Protein AF-A0A1Q2HMB6-F1 (afdb_monomer)

Foldseek 3Di:
DDPVLVVLVVVLVVLLVVLLVLLVVLLVLLVVLLVLLVVLVVCLLVVQADDACVVPPVPPCPVPPPPPPDDPDPPPDDDDDDDDDDDDDDDDDDDDDDDDDDDDDDDDDDDPPDPPDPPDPPPPPPVVVVVVVVVVVVVVVVVVVVVVVVVVVVVVVVVCVVVDDDPPPPVVVVVVVVVPPPPDDDDDDDDDDDDDPDPPPDPPPDPDPPHHHYLVNSQVSLVVSLVSSLVSLVSSLVSLVVNLVSCVVSVQPLNVLSVLLNVLSVVLNVQQDQPCVVCVPDPRGHLRDHSVVSNVSVCVVVDDVVVVVVSCCSNVVSSVSSSVSSVSSSVSSVVSVVSRCVVVVVDPD

Organism: NCBI:txid1940790

pLDDT: mean 75.87, std 21.31, range [37.41, 98.44]

Secondary structure (DSSP, 8-state):
--THHHHHHHHHHHHHHHHHHHHHHHHHHHHHHHHHHHHHHHHHHTT-EES-GGG-------TTS---S----------------------------------------------SS--SS-SSSHHHHHHHHHHHHHHHHHHHHHHHHHHHHHHHHHHHHHTS--STTTHHHHHHHHTTSSSSS---------------S----PPPPS--EEHHHHHHHHHHHHHHHHHHHHHHHHHHHHHHHHHHHTT-S-HHHHHHHHHHHHHHHHHHS-TTTT-TT-----SSPPHHHHHHHHTGGGS-HHHHHHHHIIIIIIHHHHHHHHHHHHHHHHHHHHHHHHHTTSS--

Mean predicted aligned error: 16.8 Å

Radius of gyration: 34.84 Å; Cα contacts (8 Å, |Δi|>4): 200; chains: 1; bounding box: 101×81×88 Å

Solvent-accessible surface area (backbone atoms only — not comparable to full-atom values): 21488 Å² total; per-residue (Å²): 135,66,72,78,64,55,58,58,51,56,54,49,52,53,51,53,52,52,43,51,52,53,31,52,51,24,47,52,52,21,51,54,23,51,51,50,49,51,49,52,51,53,38,50,74,70,64,34,50,43,72,70,61,77,81,63,60,77,75,78,70,68,79,82,66,78,77,64,96,63,86,83,67,77,80,78,85,77,80,83,78,82,87,84,88,85,88,85,86,83,89,80,89,80,86,86,79,85,83,87,79,81,90,77,90,76,89,84,79,88,90,86,84,86,88,85,87,85,88,83,84,88,80,74,67,62,69,58,54,55,52,56,53,50,59,53,50,57,53,50,55,53,53,50,56,53,50,54,53,52,51,54,52,53,52,54,55,49,54,57,60,74,77,63,71,83,76,88,72,62,67,71,65,57,57,62,61,60,71,73,70,77,83,75,87,80,85,89,84,84,82,79,87,80,91,72,99,77,80,89,84,71,86,72,75,72,81,75,70,96,65,67,44,49,45,72,59,51,42,52,52,44,55,50,29,50,50,50,22,51,53,21,38,49,52,28,24,51,37,38,46,52,53,43,52,52,28,63,77,67,68,41,66,48,57,71,38,32,51,50,14,27,52,28,22,47,47,22,44,57,51,35,40,55,45,42,74,90,33,73,87,47,91,55,74,26,37,50,80,54,71,72,55,59,53,51,61,77,46,47,92,77,50,55,72,64,58,52,50,54,50,46,45,42,58,55,45,40,39,48,49,32,50,51,26,44,51,52,14,50,53,27,43,52,50,23,50,55,50,38,38,50,74,68,58,77,51,76,127

Nearest PDB structures (foldseek):
  6uth-assembly1_a  TM=3.706E-01  e=1.194E+00  Trypanosoma brucei

Structure (mmCIF, N/CA/C/O backbone):
data_AF-A0A1Q2HMB6-F1
#
_entry.id   AF-A0A1Q2HMB6-F1
#
loop_
_atom_site.group_PDB
_atom_site.id
_atom_site.type_symbol
_atom_site.label_atom_id
_atom_site.label_alt_id
_atom_site.label_comp_id
_atom_site.label_asym_id
_atom_site.label_entity_id
_atom_site.label_seq_id
_atom_site.pdbx_PDB_ins_code
_atom_site.Cartn_x
_atom_site.Cartn_y
_atom_site.Cartn_z
_atom_site.occupancy
_atom_site.B_iso_or_equiv
_atom_site.auth_seq_id
_atom_site.auth_comp_id
_atom_site.auth_asym_id
_atom_site.auth_atom_id
_atom_site.pdbx_PDB_model_num
ATOM 1 N N . MET A 1 1 ? 33.029 -4.879 -30.929 1.00 52.47 1 MET A N 1
ATOM 2 C CA . MET A 1 1 ? 31.921 -4.972 -29.953 1.00 52.47 1 MET A CA 1
ATOM 3 C C . MET A 1 1 ? 31.708 -6.445 -29.672 1.00 52.47 1 MET A C 1
ATOM 5 O O . MET A 1 1 ? 31.493 -7.189 -30.615 1.00 52.47 1 MET A O 1
A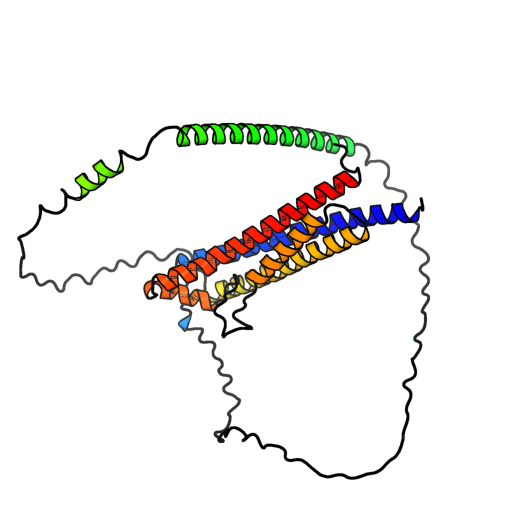TOM 9 N N . SER A 1 2 ? 31.940 -6.870 -28.431 1.00 52.12 2 SER A N 1
ATOM 10 C CA . SER A 1 2 ? 31.997 -8.287 -28.051 1.00 52.12 2 SER A CA 1
ATOM 11 C C . SER A 1 2 ? 30.598 -8.909 -28.046 1.00 52.12 2 SER A C 1
ATOM 13 O O . SER A 1 2 ? 29.679 -8.281 -27.520 1.00 52.12 2 SER A O 1
ATOM 15 N N . ALA A 1 3 ? 30.445 -10.114 -28.603 1.00 65.25 3 ALA A N 1
ATOM 16 C CA . ALA A 1 3 ? 29.178 -10.856 -28.654 1.00 65.25 3 ALA A CA 1
ATOM 17 C C . ALA A 1 3 ? 28.519 -11.000 -27.267 1.00 65.25 3 ALA A C 1
ATOM 19 O O . ALA A 1 3 ? 27.309 -10.846 -27.146 1.00 65.25 3 ALA A O 1
ATOM 20 N N . ASN A 1 4 ? 29.332 -11.090 -26.207 1.00 72.31 4 ASN A N 1
ATOM 21 C CA . ASN A 1 4 ? 28.893 -11.164 -24.807 1.00 72.31 4 ASN A CA 1
ATOM 22 C C . ASN A 1 4 ? 28.023 -9.977 -24.342 1.00 72.31 4 ASN A C 1
ATOM 24 O O . ASN A 1 4 ? 27.452 -10.022 -23.261 1.00 72.31 4 ASN A O 1
ATOM 28 N N . ASN A 1 5 ? 27.965 -8.875 -25.095 1.00 72.62 5 ASN A N 1
ATOM 29 C CA . ASN A 1 5 ? 27.185 -7.691 -24.726 1.00 72.62 5 ASN A CA 1
ATOM 30 C C . ASN A 1 5 ? 25.760 -7.699 -25.309 1.00 72.62 5 ASN A C 1
ATOM 32 O O . ASN A 1 5 ? 24.946 -6.858 -24.930 1.00 72.62 5 ASN A O 1
ATOM 36 N N . VAL A 1 6 ? 25.472 -8.592 -26.262 1.00 72.06 6 VAL A N 1
ATOM 37 C CA . VAL A 1 6 ? 24.140 -8.731 -26.872 1.00 72.06 6 VAL A CA 1
ATOM 38 C C . VAL A 1 6 ? 23.271 -9.652 -26.018 1.00 72.06 6 VAL A C 1
ATOM 40 O O . VAL A 1 6 ? 22.166 -9.251 -25.662 1.00 72.06 6 VAL A O 1
ATOM 43 N N . ASP A 1 7 ? 23.806 -10.800 -25.595 1.00 81.38 7 ASP A N 1
ATOM 44 C CA . ASP A 1 7 ? 23.083 -11.778 -24.766 1.00 81.38 7 ASP A CA 1
ATOM 45 C C . ASP A 1 7 ? 22.626 -11.160 -23.431 1.00 81.38 7 ASP A C 1
ATOM 47 O O . ASP A 1 7 ? 21.446 -11.195 -23.092 1.00 81.38 7 ASP A O 1
ATOM 51 N N . ASN A 1 8 ? 23.512 -10.407 -22.763 1.00 83.88 8 ASN A N 1
ATOM 52 C CA . ASN A 1 8 ? 23.194 -9.706 -21.510 1.00 83.88 8 ASN A CA 1
ATOM 53 C C . ASN A 1 8 ? 22.020 -8.713 -21.619 1.00 83.88 8 ASN A C 1
ATOM 55 O O . ASN A 1 8 ? 21.383 -8.394 -20.614 1.00 83.88 8 ASN A O 1
ATOM 59 N N . LYS A 1 9 ? 21.748 -8.162 -22.811 1.00 83.75 9 LYS A N 1
ATOM 60 C CA . LYS A 1 9 ? 20.640 -7.213 -23.002 1.00 83.75 9 LYS A CA 1
ATOM 61 C C . LYS A 1 9 ? 19.305 -7.924 -23.151 1.00 83.75 9 LYS A C 1
ATOM 63 O O . LYS A 1 9 ? 18.307 -7.410 -22.654 1.00 83.75 9 LYS A O 1
ATOM 68 N N . VAL A 1 10 ? 19.291 -9.071 -23.827 1.00 89.00 10 VAL A N 1
ATOM 69 C CA . VAL A 1 10 ? 18.083 -9.887 -23.990 1.00 89.00 10 VAL A CA 1
ATOM 70 C C . VAL A 1 10 ? 17.629 -10.400 -22.623 1.00 89.00 10 VAL A C 1
ATOM 72 O O . VAL A 1 10 ? 16.483 -10.161 -22.243 1.00 89.00 10 VAL A O 1
ATOM 75 N N . ASP A 1 11 ? 18.557 -10.937 -21.828 1.00 91.31 11 ASP A N 1
ATOM 76 C CA . ASP A 1 11 ? 18.280 -11.413 -20.466 1.00 91.31 11 ASP A CA 1
ATOM 77 C C . ASP A 1 11 ? 17.772 -10.287 -19.552 1.00 91.31 11 ASP A C 1
ATOM 79 O O . ASP A 1 11 ? 16.852 -10.469 -18.746 1.00 91.31 11 ASP A O 1
ATOM 83 N N . ALA A 1 12 ? 18.333 -9.079 -19.694 1.00 90.06 12 ALA A N 1
ATOM 84 C CA . ALA A 1 12 ? 17.871 -7.913 -18.950 1.00 90.06 12 ALA A CA 1
ATOM 85 C C . ALA A 1 12 ? 16.428 -7.531 -19.321 1.00 90.06 12 ALA A C 1
ATOM 87 O O . ALA A 1 12 ? 15.645 -7.200 -18.432 1.00 90.06 12 ALA A O 1
ATOM 88 N N . ILE A 1 13 ? 16.047 -7.598 -20.601 1.00 90.25 13 ILE A N 1
ATOM 89 C CA . ILE A 1 13 ? 14.677 -7.303 -21.056 1.00 90.25 13 ILE A CA 1
ATOM 90 C C . ILE A 1 13 ? 13.686 -8.306 -20.473 1.00 90.25 13 ILE A C 1
ATOM 92 O O . ILE A 1 13 ? 12.643 -7.907 -19.945 1.00 90.25 13 ILE A O 1
ATOM 96 N N . GLU A 1 14 ? 14.011 -9.593 -20.548 1.00 93.69 14 GLU A N 1
ATOM 97 C CA . GLU A 1 14 ? 13.167 -10.651 -20.001 1.00 93.69 14 GLU A CA 1
ATOM 98 C C . GLU A 1 14 ? 12.989 -10.477 -18.489 1.00 93.69 14 GLU A C 1
ATOM 100 O O . GLU A 1 14 ? 11.861 -10.434 -17.990 1.00 93.69 14 GLU A O 1
ATOM 105 N N . THR A 1 15 ? 14.088 -10.224 -17.775 1.00 94.62 15 THR A N 1
ATOM 106 C CA . THR A 1 15 ? 14.068 -9.950 -16.333 1.00 94.62 15 THR A CA 1
ATOM 107 C C . THR A 1 15 ? 13.192 -8.738 -16.002 1.00 94.62 15 THR A C 1
ATOM 109 O O . THR A 1 15 ? 12.377 -8.793 -15.080 1.00 94.62 15 THR A O 1
ATOM 112 N N . VAL A 1 16 ? 13.298 -7.642 -16.761 1.00 93.38 16 VAL A N 1
ATOM 113 C CA . VAL A 1 16 ? 12.465 -6.440 -16.566 1.00 93.38 16 VAL A CA 1
ATOM 114 C C . VAL A 1 16 ? 10.980 -6.746 -16.777 1.00 93.38 16 VAL A C 1
ATOM 116 O O . VAL A 1 16 ? 10.141 -6.241 -16.025 1.00 93.38 16 VAL A O 1
ATOM 119 N N . ASN A 1 17 ? 10.635 -7.578 -17.761 1.00 94.62 17 ASN A N 1
ATOM 120 C CA . ASN A 1 17 ? 9.250 -7.976 -18.011 1.00 94.62 17 ASN A CA 1
ATOM 121 C C . ASN A 1 17 ? 8.685 -8.829 -16.868 1.00 94.62 17 ASN A C 1
ATOM 123 O O . ASN A 1 17 ? 7.578 -8.544 -16.399 1.00 94.62 17 ASN A O 1
ATOM 127 N N . ILE A 1 18 ? 9.458 -9.795 -16.364 1.00 96.62 18 ILE A N 1
ATOM 128 C CA . ILE A 1 18 ? 9.081 -10.629 -15.211 1.00 96.62 18 ILE A CA 1
ATOM 129 C C . ILE A 1 18 ? 8.881 -9.758 -13.965 1.00 96.62 18 ILE A C 1
ATOM 131 O O . ILE A 1 18 ? 7.839 -9.837 -13.309 1.00 96.62 18 ILE A O 1
ATOM 135 N N . LEU A 1 19 ? 9.830 -8.863 -13.671 1.00 95.81 19 LEU A N 1
ATOM 136 C CA . LEU A 1 19 ? 9.739 -7.942 -12.534 1.00 95.81 19 LEU A CA 1
ATOM 137 C C . LEU A 1 19 ? 8.530 -7.008 -12.648 1.00 95.81 19 LEU A C 1
ATOM 139 O O . LEU A 1 19 ? 7.875 -6.721 -11.649 1.00 95.81 19 LEU A O 1
ATOM 143 N N . ASN A 1 20 ? 8.192 -6.548 -13.853 1.00 95.31 20 ASN A N 1
ATOM 144 C CA . ASN A 1 20 ? 7.010 -5.719 -14.072 1.00 95.31 20 ASN A CA 1
ATOM 145 C C . ASN A 1 20 ? 5.706 -6.490 -13.810 1.00 95.31 20 ASN A C 1
ATOM 147 O O . ASN A 1 20 ? 4.784 -5.934 -13.215 1.00 95.31 20 ASN A O 1
ATOM 151 N N . GLY A 1 21 ? 5.633 -7.756 -14.232 1.00 96.75 21 GLY A N 1
ATOM 152 C CA . GLY A 1 21 ? 4.502 -8.635 -13.929 1.00 96.75 21 GLY A CA 1
ATOM 153 C C . GLY A 1 21 ? 4.334 -8.846 -12.424 1.00 96.75 21 GLY A C 1
ATOM 154 O O . GLY A 1 21 ? 3.261 -8.585 -11.880 1.00 96.75 21 GLY A O 1
ATOM 155 N N . ALA A 1 22 ? 5.419 -9.216 -11.737 1.00 97.75 22 ALA A N 1
ATOM 156 C CA . ALA A 1 22 ? 5.430 -9.403 -10.287 1.00 97.75 22 ALA A CA 1
ATOM 157 C C . ALA A 1 22 ? 5.039 -8.121 -9.534 1.00 97.75 22 ALA A C 1
ATOM 159 O O . ALA A 1 22 ? 4.193 -8.151 -8.642 1.00 97.75 22 ALA A O 1
ATOM 160 N N . ARG A 1 23 ? 5.592 -6.970 -9.933 1.00 96.81 23 ARG A N 1
ATOM 161 C CA . ARG A 1 23 ? 5.273 -5.669 -9.332 1.00 96.81 23 ARG A CA 1
ATOM 162 C C . ARG A 1 23 ? 3.787 -5.340 -9.448 1.00 96.81 23 ARG A C 1
ATOM 164 O O . ARG A 1 23 ? 3.178 -4.959 -8.452 1.00 96.81 23 ARG A O 1
ATOM 171 N N . ASN A 1 24 ? 3.204 -5.496 -10.639 1.00 97.50 24 ASN A N 1
ATOM 172 C CA . ASN A 1 24 ? 1.780 -5.242 -10.861 1.00 97.50 24 ASN A CA 1
ATOM 173 C C . ASN A 1 24 ? 0.907 -6.169 -10.013 1.00 97.50 24 ASN A C 1
ATOM 175 O O . ASN A 1 24 ? -0.065 -5.709 -9.421 1.00 97.50 24 ASN A O 1
ATOM 179 N N . PHE A 1 25 ? 1.276 -7.447 -9.921 1.00 98.06 25 PHE A N 1
ATOM 180 C CA . PHE A 1 25 ? 0.576 -8.413 -9.084 1.00 98.06 25 PHE A CA 1
ATOM 181 C C . PHE A 1 25 ? 0.570 -7.981 -7.611 1.00 98.06 25 PHE A C 1
ATOM 183 O O . PHE A 1 25 ? -0.501 -7.808 -7.033 1.00 98.06 25 PHE A O 1
ATOM 190 N N . PHE A 1 26 ? 1.740 -7.715 -7.020 1.00 98.19 26 PHE A N 1
ATOM 191 C CA . PHE A 1 26 ? 1.825 -7.296 -5.615 1.00 98.19 26 PHE A CA 1
ATOM 192 C C . PHE A 1 26 ? 1.148 -5.950 -5.351 1.00 98.19 26 PHE A C 1
ATOM 194 O O . PHE A 1 26 ? 0.533 -5.775 -4.302 1.00 98.19 26 PHE A O 1
ATOM 201 N N . PHE A 1 27 ? 1.205 -5.017 -6.305 1.00 97.94 27 PHE A N 1
ATOM 202 C CA . PHE A 1 27 ? 0.475 -3.757 -6.214 1.00 97.94 27 PHE A CA 1
ATOM 203 C C . PHE A 1 27 ? -1.038 -3.992 -6.131 1.00 97.94 27 PHE A C 1
ATOM 205 O O . PHE A 1 27 ? -1.677 -3.506 -5.203 1.00 97.94 27 PHE A O 1
ATOM 212 N N . VAL A 1 28 ? -1.612 -4.785 -7.043 1.00 98.38 28 VAL A N 1
ATOM 213 C CA . VAL A 1 28 ? -3.055 -5.086 -7.041 1.00 98.38 28 VAL A CA 1
ATOM 214 C C . VAL A 1 28 ? -3.469 -5.792 -5.752 1.00 98.38 28 VAL A C 1
ATOM 216 O O . VAL A 1 28 ? -4.464 -5.400 -5.144 1.00 98.38 28 VAL A O 1
ATOM 219 N N . VAL A 1 29 ? -2.695 -6.780 -5.290 1.00 98.19 29 VAL A N 1
ATOM 220 C CA . VAL A 1 29 ? -2.974 -7.476 -4.022 1.00 98.19 29 VAL A CA 1
ATOM 221 C C . VAL A 1 29 ? -2.939 -6.502 -2.839 1.00 98.19 29 VAL A C 1
ATOM 223 O O . VAL A 1 29 ? -3.832 -6.544 -1.992 1.00 98.19 29 VAL A O 1
ATOM 226 N N . ALA A 1 30 ? -1.972 -5.578 -2.800 1.00 97.81 30 ALA A N 1
ATOM 227 C CA . ALA A 1 30 ? -1.911 -4.542 -1.771 1.00 97.81 30 ALA A CA 1
ATOM 228 C C . ALA A 1 30 ? -3.142 -3.620 -1.808 1.00 97.81 30 ALA A C 1
ATOM 230 O O . ALA A 1 30 ? -3.722 -3.357 -0.758 1.00 97.81 30 ALA A O 1
ATOM 231 N N . ILE A 1 31 ? -3.588 -3.177 -2.991 1.00 97.81 31 ILE A N 1
ATOM 232 C CA . ILE A 1 31 ? -4.791 -2.337 -3.127 1.00 97.81 31 ILE A CA 1
ATOM 233 C C . ILE A 1 31 ? -6.048 -3.082 -2.670 1.00 97.81 31 ILE A C 1
ATOM 235 O O . ILE A 1 31 ? -6.838 -2.529 -1.908 1.00 97.81 31 ILE A O 1
ATOM 239 N N . VAL A 1 32 ? -6.234 -4.337 -3.084 1.00 97.81 32 VAL A N 1
ATOM 240 C CA . VAL A 1 32 ? -7.393 -5.145 -2.668 1.00 97.81 32 VAL A CA 1
ATOM 241 C C . VAL A 1 32 ? -7.406 -5.338 -1.153 1.00 97.81 32 VAL A C 1
ATOM 243 O O . VAL A 1 32 ? -8.450 -5.169 -0.524 1.00 97.81 32 VAL A O 1
ATOM 246 N N . GLY A 1 33 ? -6.254 -5.632 -0.546 1.00 96.88 33 GLY A N 1
ATOM 247 C CA . GLY A 1 33 ? -6.145 -5.740 0.906 1.00 96.88 33 GLY A CA 1
ATOM 248 C C . GLY A 1 33 ? -6.438 -4.412 1.618 1.00 96.88 33 GLY A C 1
ATOM 249 O O . GLY A 1 33 ? -7.201 -4.392 2.581 1.00 96.88 33 GLY A O 1
ATOM 250 N N . LEU A 1 34 ? -5.927 -3.286 1.107 1.00 96.19 34 LEU A N 1
ATOM 251 C CA . LEU A 1 34 ? -6.214 -1.949 1.644 1.00 96.19 34 LEU A CA 1
ATOM 252 C C . LEU A 1 34 ? -7.706 -1.603 1.557 1.00 96.19 34 LEU A C 1
ATOM 254 O O . LEU A 1 34 ? -8.265 -1.049 2.500 1.00 96.19 34 LEU A O 1
ATOM 258 N N . LEU A 1 35 ? -8.374 -1.942 0.455 1.00 96.31 35 LEU A N 1
ATOM 259 C CA . LEU A 1 35 ? -9.820 -1.754 0.321 1.00 96.31 35 LEU A CA 1
ATOM 260 C C . LEU A 1 35 ? -10.602 -2.677 1.261 1.00 96.31 35 LEU A C 1
ATOM 262 O O . LEU A 1 35 ? -11.632 -2.276 1.795 1.00 96.31 35 LEU A O 1
ATOM 266 N N . CYS A 1 36 ? -10.108 -3.892 1.504 1.00 96.75 36 CYS A N 1
ATOM 267 C CA . CYS A 1 36 ? -10.710 -4.813 2.461 1.00 96.75 36 CYS A CA 1
ATOM 268 C C . CYS A 1 36 ? -10.624 -4.272 3.898 1.00 96.75 36 CYS A C 1
ATOM 270 O O . CYS A 1 36 ? -11.631 -4.287 4.605 1.00 96.75 36 CYS A O 1
ATOM 272 N N . THR A 1 37 ? -9.476 -3.726 4.322 1.00 95.06 37 THR A N 1
ATOM 273 C CA . THR A 1 37 ? -9.349 -3.104 5.655 1.00 95.06 37 THR A CA 1
ATOM 274 C C . THR A 1 37 ? -10.237 -1.869 5.795 1.00 95.06 37 THR A C 1
ATOM 276 O O . THR A 1 37 ? -10.932 -1.733 6.803 1.00 95.06 37 THR A O 1
ATOM 279 N N . LEU A 1 38 ? -10.304 -1.024 4.760 1.00 94.75 38 LEU A N 1
ATOM 280 C CA . LEU A 1 38 ? -11.223 0.116 4.719 1.00 94.75 38 LEU A CA 1
ATOM 281 C C . LEU A 1 38 ? -12.690 -0.336 4.806 1.00 94.75 38 LEU A C 1
ATOM 283 O O . LEU A 1 38 ? -13.474 0.242 5.553 1.00 94.75 38 LEU A O 1
ATOM 287 N N . GLY A 1 39 ? -13.061 -1.400 4.092 1.00 94.56 39 GLY A N 1
ATOM 288 C CA . GLY A 1 39 ? -14.405 -1.974 4.137 1.00 94.56 39 GLY A CA 1
ATOM 289 C C . GLY A 1 39 ? -14.799 -2.448 5.537 1.00 94.56 39 GLY A C 1
ATOM 290 O O . GLY A 1 39 ? -15.905 -2.162 5.989 1.00 94.56 39 GLY A O 1
ATOM 291 N N . ILE A 1 40 ? -13.888 -3.107 6.261 1.00 93.75 40 ILE A N 1
ATOM 292 C CA . ILE A 1 40 ? -14.122 -3.528 7.654 1.00 93.75 40 ILE A CA 1
ATOM 293 C C . ILE A 1 40 ? -14.302 -2.312 8.564 1.00 93.75 40 ILE A C 1
ATOM 295 O O . ILE A 1 40 ? -15.211 -2.306 9.393 1.00 93.75 40 ILE A O 1
ATOM 299 N N . MET A 1 41 ? -13.493 -1.264 8.385 1.00 91.06 41 MET A N 1
ATOM 300 C CA . MET A 1 41 ? -13.637 -0.019 9.143 1.00 91.06 41 MET A CA 1
ATOM 301 C C . MET A 1 41 ? -15.010 0.624 8.906 1.00 91.06 41 MET A C 1
ATOM 303 O O . MET A 1 41 ? -15.693 0.985 9.862 1.00 91.06 41 MET A O 1
ATOM 307 N N . VAL A 1 42 ? -15.452 0.718 7.650 1.00 92.00 42 VAL A N 1
ATOM 308 C CA . VAL A 1 42 ? -16.777 1.259 7.310 1.00 92.00 42 VAL A CA 1
ATOM 309 C C . VAL A 1 42 ? -17.888 0.406 7.927 1.00 92.00 42 VAL A C 1
ATOM 311 O O . VAL A 1 42 ? -18.826 0.951 8.504 1.00 92.00 42 VAL A O 1
ATOM 314 N N . LEU A 1 43 ? -17.778 -0.926 7.882 1.00 92.38 43 LEU A N 1
ATOM 315 C CA . LEU A 1 43 ? -18.742 -1.823 8.534 1.00 92.38 43 LEU A CA 1
ATOM 316 C C . LEU A 1 43 ? -18.774 -1.644 10.057 1.00 92.38 43 LEU A C 1
ATOM 318 O O . LEU A 1 43 ? -19.856 -1.689 10.646 1.00 92.38 43 LEU A O 1
ATOM 322 N N . SER A 1 44 ? -17.618 -1.405 10.679 1.00 90.00 44 SER A N 1
ATOM 323 C CA . SER A 1 44 ? -17.518 -1.072 12.102 1.00 90.00 44 SER A CA 1
ATOM 324 C C . SER A 1 44 ? -18.222 0.246 12.412 1.00 90.00 44 SER A C 1
ATOM 326 O O . SER A 1 44 ? -18.999 0.310 13.358 1.00 90.00 44 SER A O 1
ATOM 328 N N . PHE A 1 45 ? -17.999 1.282 11.598 1.00 86.56 45 PHE A N 1
ATOM 329 C CA . PHE A 1 45 ? -18.620 2.597 11.778 1.00 86.56 45 PHE A CA 1
ATOM 330 C C . PHE A 1 45 ? -20.146 2.552 11.616 1.00 86.56 45 PHE A C 1
ATOM 332 O O . PHE A 1 45 ? -20.870 3.257 12.309 1.00 86.56 45 PHE A O 1
ATOM 339 N N . MET A 1 46 ? -20.653 1.675 10.745 1.00 89.19 46 MET A N 1
ATOM 340 C CA . MET A 1 46 ? -22.091 1.447 10.574 1.00 89.19 46 MET A CA 1
ATOM 341 C C . MET A 1 46 ? -22.738 0.628 11.706 1.00 89.19 46 MET A C 1
ATOM 343 O O . MET A 1 46 ? -23.925 0.320 11.607 1.00 89.19 46 MET A O 1
ATOM 347 N N . GLY A 1 47 ? -21.988 0.202 12.730 1.00 88.12 47 GLY A N 1
ATOM 348 C CA . GLY A 1 47 ? -22.510 -0.656 13.799 1.00 88.12 47 GLY A CA 1
ATOM 349 C C . GLY A 1 47 ? -22.952 -2.041 13.310 1.00 88.12 47 GLY A C 1
ATOM 350 O O . GLY A 1 47 ? -23.809 -2.676 13.915 1.00 88.12 47 GLY A O 1
ATOM 351 N N . ARG A 1 48 ? -22.407 -2.518 12.179 1.00 90.88 48 ARG A N 1
ATOM 352 C CA . ARG A 1 48 ? -22.754 -3.833 11.600 1.00 90.88 48 ARG A CA 1
ATOM 353 C C . ARG A 1 48 ? -21.919 -4.984 12.155 1.00 90.88 48 ARG A C 1
ATOM 355 O O . ARG A 1 48 ? -22.166 -6.139 11.805 1.00 90.88 48 ARG A O 1
ATOM 362 N N . ILE A 1 49 ? -20.931 -4.682 12.991 1.00 89.50 49 ILE A N 1
ATOM 363 C CA . ILE A 1 49 ? -20.139 -5.683 13.702 1.00 89.50 49 ILE A CA 1
ATOM 364 C C . ILE A 1 49 ? -20.805 -5.905 15.059 1.00 89.50 49 ILE A C 1
ATOM 366 O O . ILE A 1 49 ? -20.935 -4.970 15.841 1.00 89.50 49 ILE A O 1
ATOM 370 N N . SER A 1 50 ? -21.270 -7.129 15.300 1.00 85.31 50 SER A N 1
ATOM 371 C CA . SER A 1 50 ? -21.969 -7.515 16.525 1.00 85.31 50 SER A CA 1
ATOM 372 C C . SER A 1 50 ? -21.044 -8.328 17.427 1.00 85.31 50 SER A C 1
ATOM 374 O O . SER A 1 50 ? -20.284 -9.182 16.953 1.00 85.31 50 SER A O 1
ATOM 376 N N . GLY A 1 51 ? -21.116 -8.045 18.726 1.00 77.19 51 GLY A N 1
ATOM 377 C CA . GLY A 1 51 ? -20.243 -8.593 19.762 1.00 77.19 51 GLY A CA 1
ATOM 378 C C . GLY A 1 51 ? -19.472 -7.486 20.473 1.00 77.19 51 GLY A C 1
ATOM 379 O O . GLY A 1 51 ? -18.776 -6.701 19.834 1.00 77.19 51 GLY A O 1
ATOM 380 N N . SER A 1 52 ? -19.606 -7.420 21.798 1.00 67.94 52 SER A N 1
ATOM 381 C CA . SER A 1 52 ? -18.845 -6.466 22.599 1.00 67.94 52 SER A CA 1
ATOM 382 C C . SER A 1 52 ? -17.395 -6.924 22.689 1.00 67.94 52 SER A C 1
ATOM 384 O O . SER A 1 52 ? -17.108 -8.061 23.069 1.00 67.94 52 SER A O 1
ATOM 386 N N . ALA A 1 53 ? -16.464 -6.012 22.418 1.00 63.72 53 ALA A N 1
ATOM 387 C CA . ALA A 1 53 ? -15.045 -6.249 22.661 1.00 63.72 53 ALA A CA 1
ATOM 388 C C . ALA A 1 53 ? -14.728 -6.527 24.149 1.00 63.72 53 ALA A C 1
ATOM 390 O O . ALA A 1 53 ? -13.636 -7.000 24.465 1.00 63.72 53 ALA A O 1
ATOM 391 N N . GLY A 1 54 ? -15.666 -6.239 25.064 1.00 57.28 54 GLY A N 1
ATOM 392 C CA . GLY A 1 54 ? -15.515 -6.431 26.508 1.00 57.28 54 GLY A CA 1
ATOM 393 C C . GLY A 1 54 ? -15.335 -7.887 26.949 1.00 57.28 54 GLY A C 1
ATOM 394 O O . GLY A 1 54 ? -14.634 -8.123 27.932 1.00 57.28 54 GLY A O 1
ATOM 395 N N . ASP A 1 55 ? -15.877 -8.857 26.208 1.00 56.22 55 ASP A N 1
ATOM 396 C CA . ASP A 1 55 ? -15.718 -10.282 26.544 1.00 56.22 55 ASP A CA 1
ATOM 397 C C . ASP A 1 55 ? -14.344 -10.838 26.135 1.00 56.22 55 ASP A C 1
ATOM 399 O O . ASP A 1 55 ? -13.883 -11.843 26.678 1.00 56.22 55 ASP A O 1
ATOM 403 N N . TYR A 1 56 ? -13.620 -10.128 25.265 1.00 51.34 56 TYR A N 1
ATOM 404 C CA . TYR A 1 56 ? -12.245 -10.442 24.876 1.00 51.34 56 TYR A CA 1
ATOM 405 C C . TYR A 1 56 ? -11.250 -9.684 25.753 1.00 51.34 56 TYR A C 1
ATOM 407 O O . TYR A 1 56 ? -10.287 -9.077 25.275 1.00 51.34 56 TYR A O 1
ATOM 415 N N . THR A 1 57 ? -11.434 -9.731 27.075 1.00 44.62 57 THR A N 1
ATOM 416 C CA . THR A 1 57 ? -10.269 -9.535 27.936 1.00 44.62 57 THR A CA 1
ATOM 417 C C . THR A 1 57 ? -9.297 -10.645 27.570 1.00 44.62 57 THR A C 1
ATOM 419 O O . THR A 1 57 ? -9.591 -11.827 27.739 1.00 44.62 57 THR A O 1
ATOM 422 N N . PHE A 1 58 ? -8.172 -10.264 26.957 1.00 44.28 58 PHE A N 1
ATOM 423 C CA . PHE A 1 58 ? -7.070 -11.167 26.675 1.00 44.28 58 PHE A CA 1
ATOM 424 C C . PHE A 1 58 ? -6.697 -11.752 28.027 1.00 44.28 58 PHE A C 1
ATOM 426 O O . PHE A 1 58 ? -6.048 -11.096 28.845 1.00 44.28 58 PHE A O 1
ATOM 433 N N . ASN A 1 59 ? -7.234 -12.936 28.307 1.00 41.28 59 ASN A N 1
ATOM 434 C CA . ASN A 1 59 ? -7.058 -13.628 29.557 1.00 41.28 59 ASN A CA 1
ATOM 435 C C . ASN A 1 59 ? -5.625 -14.148 29.481 1.00 41.28 59 ASN A C 1
ATOM 437 O O . ASN A 1 59 ? -5.373 -15.333 29.281 1.00 41.28 59 ASN A O 1
ATOM 441 N N . CYS A 1 60 ? -4.663 -13.237 29.660 1.00 39.53 60 CYS A N 1
ATOM 442 C CA . CYS A 1 60 ? -3.318 -13.499 30.141 1.00 39.53 60 CYS A CA 1
ATOM 443 C C . CYS A 1 60 ? -3.427 -14.011 31.584 1.00 39.53 60 CYS A C 1
ATOM 445 O O . CYS A 1 60 ? -2.697 -13.607 32.482 1.00 39.53 60 CYS A O 1
ATOM 447 N N . SER A 1 61 ? -4.308 -14.985 31.797 1.00 41.41 61 SER A N 1
ATOM 448 C CA . SER A 1 61 ? -4.204 -15.993 32.820 1.00 41.41 61 SER A CA 1
ATOM 449 C C . SER A 1 61 ? -3.064 -16.927 32.405 1.00 41.41 61 SER A C 1
ATOM 451 O O . SER A 1 61 ? -3.212 -18.134 32.265 1.00 41.41 61 SER A O 1
ATOM 453 N N . SER A 1 62 ? -1.865 -16.350 32.295 1.00 44.44 62 SER A N 1
ATOM 454 C CA . SER A 1 62 ? -0.600 -17.002 32.624 1.00 44.44 62 SER A CA 1
ATOM 455 C C . SER A 1 62 ? -0.537 -17.218 34.148 1.00 44.44 62 SER A C 1
ATOM 457 O O . SER A 1 62 ? 0.481 -17.004 34.803 1.00 44.44 62 SER A O 1
ATOM 459 N N . SER A 1 63 ? -1.647 -17.650 34.745 1.00 47.25 63 SER A N 1
ATOM 460 C CA . SER A 1 63 ? -1.787 -17.978 36.156 1.00 47.25 63 SER A CA 1
ATOM 461 C C . SER A 1 63 ? -1.461 -19.454 36.387 1.00 47.25 63 SER A C 1
ATOM 463 O O . SER A 1 63 ? -2.167 -20.158 37.094 1.00 47.25 63 SER A O 1
ATOM 465 N N . LYS A 1 64 ? -0.351 -19.938 35.816 1.00 47.38 64 LYS A N 1
ATOM 466 C CA . LYS A 1 64 ? 0.387 -21.095 36.358 1.00 47.38 64 LYS A CA 1
ATOM 467 C C . LYS A 1 64 ? 1.903 -20.912 36.276 1.00 47.38 64 LYS A C 1
ATOM 469 O O . LYS A 1 64 ? 2.642 -21.869 36.097 1.00 47.38 64 LYS A O 1
ATOM 474 N N . THR A 1 65 ? 2.371 -19.701 36.549 1.00 48.44 65 THR A N 1
ATOM 475 C CA . THR A 1 65 ? 3.646 -19.539 37.253 1.00 48.44 65 THR A CA 1
ATOM 476 C C . THR A 1 65 ? 3.368 -18.664 38.458 1.00 48.44 65 THR A C 1
ATOM 478 O O . THR A 1 65 ? 3.481 -17.445 38.437 1.00 48.44 65 THR A O 1
ATOM 481 N N . SER A 1 66 ? 2.899 -19.329 39.512 1.00 42.62 66 SER A N 1
ATOM 482 C CA . SER A 1 66 ? 2.907 -18.812 40.871 1.00 42.62 66 SER A CA 1
ATOM 483 C C . SER A 1 66 ? 4.352 -18.457 41.245 1.00 42.62 66 SER A C 1
ATOM 485 O O . SER A 1 66 ? 5.071 -19.276 41.812 1.00 42.62 66 SER A O 1
ATOM 487 N N . CYS A 1 67 ? 4.772 -17.230 40.958 1.00 44.44 67 CYS A N 1
ATOM 488 C CA . CYS A 1 67 ? 5.629 -16.495 41.877 1.00 44.44 67 CYS A CA 1
ATOM 489 C C . CYS A 1 67 ? 4.699 -16.153 43.057 1.00 44.44 67 CYS A C 1
ATOM 491 O O . CYS A 1 67 ? 3.952 -15.188 43.010 1.00 44.44 67 CYS A O 1
ATOM 493 N N . GLY A 1 68 ? 4.502 -17.030 44.043 1.00 42.44 68 GLY A N 1
ATOM 494 C CA . GLY A 1 68 ? 5.551 -17.351 44.996 1.00 42.44 68 GLY A CA 1
ATOM 495 C C . GLY A 1 68 ? 5.995 -16.038 45.627 1.00 42.44 68 GLY A C 1
ATOM 496 O O . GLY A 1 68 ? 6.972 -15.467 45.162 1.00 42.44 68 GLY A O 1
ATOM 497 N N . GLY A 1 69 ? 5.214 -15.528 46.587 1.00 44.84 69 GLY A N 1
ATOM 498 C CA . GLY A 1 69 ? 5.408 -14.242 47.263 1.00 44.84 69 GLY A CA 1
ATOM 499 C C . GLY A 1 69 ? 6.725 -14.161 48.034 1.00 44.84 69 GLY A C 1
ATOM 500 O O . GLY A 1 69 ? 6.744 -14.219 49.259 1.00 44.84 69 GLY A O 1
ATOM 501 N N . GLY A 1 70 ? 7.824 -14.044 47.300 1.00 43.28 70 GLY A N 1
ATOM 502 C CA . GLY A 1 70 ? 9.136 -13.668 47.786 1.00 43.28 70 GLY A CA 1
ATOM 503 C C . GLY A 1 70 ? 9.465 -12.289 47.240 1.00 43.28 70 GLY A C 1
ATOM 504 O O . GLY A 1 70 ? 9.417 -12.069 46.035 1.00 43.28 70 GLY A O 1
ATOM 505 N N . ASN A 1 71 ? 9.763 -11.367 48.149 1.00 45.44 71 ASN A N 1
ATOM 506 C CA . ASN A 1 71 ? 10.188 -10.001 47.881 1.00 45.44 71 ASN A CA 1
ATOM 507 C C . ASN A 1 71 ? 11.195 -9.931 46.719 1.00 45.44 71 ASN A C 1
ATOM 509 O O . ASN A 1 71 ? 12.368 -10.262 46.892 1.00 45.44 71 ASN A O 1
ATOM 513 N N . CYS A 1 72 ? 10.765 -9.431 45.561 1.00 42.66 72 CYS A N 1
ATOM 514 C CA . CYS A 1 72 ? 11.676 -8.909 44.549 1.00 42.66 72 CYS A CA 1
ATOM 515 C C . CYS A 1 72 ? 12.185 -7.548 45.031 1.00 42.66 72 CYS A C 1
ATOM 517 O O . CYS A 1 72 ? 11.767 -6.495 44.556 1.00 42.66 72 CYS A O 1
ATOM 519 N N . ALA A 1 73 ? 13.069 -7.585 46.027 1.00 43.69 73 ALA A N 1
ATOM 520 C CA . ALA A 1 73 ? 14.015 -6.510 46.234 1.00 43.69 73 ALA A CA 1
ATOM 521 C C . ALA A 1 73 ? 14.850 -6.397 44.951 1.00 43.69 73 ALA A C 1
ATOM 523 O O . ALA A 1 73 ? 15.438 -7.382 44.497 1.00 43.69 73 ALA A O 1
ATOM 524 N N . LEU A 1 74 ? 14.841 -5.207 44.350 1.00 45.19 74 LEU A N 1
ATOM 525 C CA . LEU A 1 74 ? 15.792 -4.811 43.317 1.00 45.19 74 LEU A CA 1
ATOM 526 C C . LEU A 1 74 ? 17.207 -5.199 43.778 1.00 45.19 74 LEU A C 1
ATOM 528 O O . LEU A 1 74 ? 17.572 -4.848 44.904 1.00 45.19 74 LEU A O 1
ATOM 532 N N . PRO A 1 75 ? 18.003 -5.924 42.971 1.00 42.75 75 PRO A N 1
ATOM 533 C CA . PRO A 1 75 ? 19.394 -6.149 43.313 1.00 42.75 75 PRO A CA 1
ATOM 534 C C . PRO A 1 75 ? 20.102 -4.792 43.327 1.00 42.75 75 PRO A C 1
ATOM 536 O O . PRO A 1 75 ? 20.193 -4.122 42.300 1.00 42.75 75 PRO A O 1
ATOM 539 N N . GLU A 1 76 ? 20.568 -4.389 44.509 1.00 44.50 76 GLU A N 1
ATOM 540 C CA . GLU A 1 76 ? 21.527 -3.302 44.674 1.00 44.50 76 GLU A CA 1
ATOM 541 C C . GLU A 1 76 ? 22.711 -3.532 43.730 1.00 44.50 76 GLU A C 1
ATOM 543 O O . GLU A 1 76 ? 23.405 -4.553 43.787 1.00 44.50 76 GLU A O 1
ATOM 548 N N . GLU A 1 77 ? 22.927 -2.552 42.863 1.00 43.41 77 GLU A N 1
ATOM 549 C CA . GLU A 1 77 ? 24.076 -2.423 41.985 1.00 43.41 77 GLU A CA 1
ATOM 550 C C . GLU A 1 77 ? 25.345 -2.277 42.839 1.00 43.41 77 GLU A C 1
ATOM 552 O O . GLU A 1 77 ? 25.712 -1.193 43.291 1.00 43.41 77 GLU A O 1
ATOM 557 N N . LYS A 1 78 ? 26.017 -3.400 43.115 1.00 41.91 78 LYS A N 1
ATOM 558 C CA . LYS A 1 78 ? 27.344 -3.384 43.734 1.00 41.91 78 LYS A CA 1
ATOM 559 C C . LYS A 1 78 ? 28.372 -2.873 42.733 1.00 41.91 78 LYS A C 1
ATOM 561 O O . LYS A 1 78 ? 28.707 -3.542 41.759 1.00 41.91 78 LYS A O 1
ATOM 566 N N . THR A 1 79 ? 28.921 -1.711 43.054 1.00 52.00 79 THR A N 1
ATOM 567 C CA . THR A 1 79 ? 30.114 -1.113 42.456 1.00 52.00 79 THR A CA 1
ATOM 568 C C . THR A 1 79 ? 31.309 -2.079 42.549 1.00 52.00 79 THR A C 1
ATOM 570 O O . THR A 1 79 ? 31.661 -2.489 43.661 1.00 52.00 79 THR A O 1
ATOM 573 N N . PRO A 1 80 ? 31.982 -2.444 41.441 1.00 46.22 80 PRO A N 1
ATOM 574 C CA . PRO A 1 80 ? 33.232 -3.190 41.505 1.00 46.22 80 PRO A CA 1
ATOM 575 C C . PRO A 1 80 ? 34.399 -2.231 41.759 1.00 46.22 80 PRO A C 1
ATOM 577 O O . PRO A 1 80 ? 34.798 -1.460 40.888 1.00 46.22 80 PRO A O 1
ATOM 580 N N . ASN A 1 81 ? 34.964 -2.306 42.963 1.00 46.50 81 ASN A N 1
ATOM 581 C CA . ASN A 1 81 ? 36.308 -1.814 43.236 1.00 46.50 81 ASN A CA 1
ATOM 582 C C . ASN A 1 81 ? 37.344 -2.753 42.586 1.00 46.50 81 ASN A C 1
ATOM 584 O O . ASN A 1 81 ? 37.347 -3.959 42.826 1.00 46.50 81 ASN A O 1
ATOM 588 N N . GLN A 1 82 ? 38.240 -2.161 41.796 1.00 45.78 82 GLN A N 1
ATOM 589 C CA . GLN A 1 82 ? 39.628 -2.602 41.574 1.00 45.78 82 GLN A CA 1
ATOM 590 C C . GLN A 1 82 ? 40.397 -2.699 42.918 1.00 45.78 82 GLN A C 1
ATOM 592 O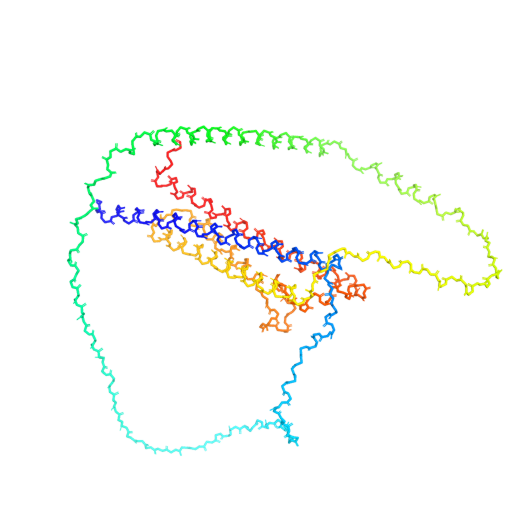 O . GLN A 1 82 ? 39.903 -2.161 43.912 1.00 45.78 82 GLN A O 1
ATOM 597 N N . PRO A 1 83 ? 41.664 -3.169 42.983 1.00 60.66 83 PRO A N 1
ATOM 598 C CA . PRO A 1 83 ? 42.470 -3.986 42.056 1.00 60.66 83 PRO A CA 1
ATOM 599 C C . PRO A 1 83 ? 43.210 -5.147 42.781 1.00 60.66 83 PRO A C 1
ATOM 601 O O . PRO A 1 83 ? 43.336 -5.121 44.000 1.00 60.66 83 PRO A O 1
ATOM 604 N N . GLN A 1 84 ? 43.806 -6.101 42.051 1.00 37.41 84 GLN A N 1
ATOM 605 C CA . GLN A 1 84 ? 45.224 -6.468 42.250 1.00 37.41 84 GLN A CA 1
ATOM 606 C C . GLN A 1 84 ? 45.745 -7.472 41.215 1.00 37.41 84 GLN A C 1
ATOM 608 O O . GLN A 1 84 ? 45.039 -8.377 40.775 1.00 37.41 84 GLN A O 1
ATOM 613 N N . ASP A 1 85 ? 47.002 -7.224 40.853 1.00 49.22 85 ASP A N 1
ATOM 614 C CA . ASP A 1 85 ? 47.925 -8.022 40.057 1.00 49.22 85 ASP A CA 1
ATOM 615 C C . ASP A 1 85 ? 47.959 -9.507 40.440 1.00 49.22 85 ASP A C 1
ATOM 617 O O . ASP A 1 85 ? 47.968 -9.831 41.623 1.00 49.22 85 ASP A O 1
ATOM 621 N N . ASP A 1 86 ? 48.137 -10.388 39.449 1.00 43.91 86 ASP A N 1
ATOM 622 C CA . ASP A 1 86 ? 49.297 -11.280 39.479 1.00 43.91 86 ASP A CA 1
ATOM 623 C C . ASP A 1 86 ? 49.626 -11.926 38.124 1.00 43.91 86 ASP A C 1
ATOM 625 O O . ASP A 1 86 ? 48.797 -12.113 37.234 1.00 43.91 86 ASP A O 1
ATOM 629 N N . LYS A 1 87 ? 50.924 -12.193 37.996 1.00 50.91 87 LYS A N 1
ATOM 630 C CA . LYS A 1 87 ? 51.692 -12.632 36.829 1.00 50.91 87 LYS A CA 1
ATOM 631 C C . LYS A 1 87 ? 51.546 -14.133 36.531 1.00 50.91 87 LYS A C 1
ATOM 633 O O . LYS A 1 87 ? 51.270 -14.916 37.433 1.00 50.91 87 LYS A O 1
ATOM 638 N N . ASN A 1 88 ? 51.961 -14.488 35.305 1.00 41.34 88 ASN A N 1
ATOM 639 C CA . ASN A 1 88 ? 52.399 -15.793 34.749 1.00 41.34 88 ASN A CA 1
ATOM 640 C C . ASN A 1 88 ? 51.437 -16.337 33.677 1.00 41.34 88 ASN A C 1
ATOM 642 O O . ASN A 1 88 ? 50.281 -16.602 33.965 1.00 41.34 88 ASN A O 1
ATOM 646 N N . ALA A 1 89 ? 51.789 -16.334 32.387 1.00 42.16 89 ALA A N 1
ATOM 647 C CA . ALA A 1 89 ? 52.822 -17.097 31.661 1.00 42.16 89 ALA A CA 1
ATOM 648 C C . ALA A 1 89 ? 52.255 -18.376 31.007 1.00 42.16 89 ALA A C 1
ATOM 650 O O . ALA A 1 89 ? 51.508 -19.115 31.636 1.00 42.16 89 ALA A O 1
ATOM 651 N N . SER A 1 90 ? 52.734 -18.630 29.778 1.00 43.78 90 SER A N 1
ATOM 652 C CA . SER A 1 90 ? 52.525 -19.790 28.885 1.00 43.78 90 SER A CA 1
ATOM 653 C C . SER A 1 90 ? 51.314 -19.662 27.941 1.00 43.78 90 SER A C 1
ATOM 655 O O . SER A 1 90 ? 50.169 -19.612 28.366 1.00 43.78 90 SER A O 1
ATOM 657 N N . GLU A 1 91 ? 51.530 -19.317 26.665 1.00 43.28 91 GLU A N 1
ATOM 658 C CA . GLU A 1 91 ? 51.864 -20.233 25.550 1.00 43.28 91 GLU A CA 1
ATOM 659 C C . GLU A 1 91 ? 50.843 -21.367 25.361 1.00 43.28 91 GLU A C 1
ATOM 661 O O . GLU A 1 91 ? 50.950 -22.402 26.004 1.00 43.28 91 GLU A O 1
ATOM 666 N N . GLN A 1 92 ? 49.940 -21.230 24.382 1.00 42.03 92 GLN A N 1
ATOM 667 C CA . GLN A 1 92 ? 49.820 -22.242 23.325 1.00 42.03 92 GLN A CA 1
ATOM 668 C C . GLN A 1 92 ? 48.967 -21.769 22.142 1.00 42.03 92 GLN A C 1
ATOM 670 O O . GLN A 1 92 ? 47.771 -21.511 22.232 1.00 42.03 92 GLN A O 1
ATOM 675 N N . THR A 1 93 ? 49.658 -21.700 21.012 1.00 40.19 93 THR A N 1
ATOM 676 C CA . THR A 1 93 ? 49.203 -21.738 19.626 1.00 40.19 93 THR A CA 1
ATOM 677 C C . THR A 1 93 ? 48.184 -22.850 19.361 1.00 40.19 93 THR A C 1
ATOM 679 O O . THR A 1 93 ? 48.445 -24.002 19.701 1.00 40.19 93 THR A O 1
ATOM 682 N N . GLN A 1 94 ? 47.119 -22.557 18.608 1.00 42.12 94 GLN A N 1
ATOM 683 C CA . GLN A 1 94 ? 46.602 -23.521 17.632 1.00 42.12 94 GLN A CA 1
ATOM 684 C C . GLN A 1 94 ? 45.964 -22.826 16.424 1.00 42.12 94 GLN A C 1
ATOM 686 O O . GLN A 1 94 ? 44.929 -22.170 16.505 1.00 42.12 94 GLN A O 1
ATOM 691 N N . GLU A 1 95 ? 46.652 -22.988 15.296 1.00 39.34 95 GLU A N 1
ATOM 692 C CA . GLU A 1 95 ? 46.235 -22.647 13.943 1.00 39.34 95 GLU A CA 1
ATOM 693 C C . GLU A 1 95 ? 44.924 -23.351 13.577 1.00 39.34 95 GLU A C 1
ATOM 695 O O . GLU A 1 95 ? 44.805 -24.574 13.678 1.00 39.34 95 GLU A O 1
ATOM 700 N N . THR A 1 96 ? 43.948 -22.597 13.071 1.00 39.09 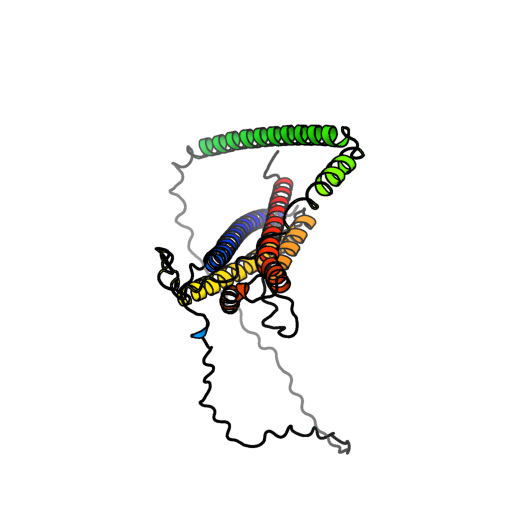96 THR A N 1
ATOM 701 C CA . THR A 1 96 ? 42.773 -23.176 12.415 1.00 39.09 96 THR A CA 1
ATOM 702 C C . THR A 1 96 ? 43.028 -23.259 10.910 1.00 39.09 96 THR A C 1
ATOM 704 O O . THR A 1 96 ? 43.030 -22.269 10.182 1.00 39.09 96 THR A O 1
ATOM 707 N N . LYS A 1 97 ? 43.293 -24.488 10.474 1.00 51.09 97 LYS A N 1
ATOM 708 C CA . LYS A 1 97 ? 43.459 -24.961 9.097 1.00 51.09 97 LYS A CA 1
ATOM 709 C C . LYS A 1 97 ? 42.179 -24.752 8.260 1.00 51.09 97 LYS A C 1
ATOM 711 O O . LYS A 1 97 ? 41.099 -25.076 8.751 1.00 51.09 97 LYS A O 1
ATOM 716 N N . PRO A 1 98 ? 42.268 -24.319 6.987 1.00 48.34 98 PRO A N 1
ATOM 717 C CA . PRO A 1 98 ? 41.125 -24.304 6.079 1.00 48.34 98 PRO A CA 1
ATOM 718 C C . PRO A 1 98 ? 40.936 -25.681 5.427 1.00 48.34 98 PRO A C 1
ATOM 720 O O . PRO A 1 98 ? 41.835 -26.215 4.769 1.00 48.34 98 PRO A O 1
ATOM 723 N N . GLU A 1 99 ? 39.754 -26.267 5.603 1.00 43.69 99 GLU A N 1
ATOM 724 C CA . GLU A 1 99 ? 39.370 -27.525 4.967 1.00 43.69 99 GLU A CA 1
ATOM 725 C C . GLU A 1 99 ? 38.749 -27.261 3.587 1.00 43.69 99 GLU A C 1
ATOM 727 O O . GLU A 1 99 ? 37.640 -26.747 3.446 1.00 43.69 99 GLU A O 1
ATOM 732 N N . LYS A 1 100 ? 39.518 -27.631 2.556 1.00 43.31 100 LYS A N 1
ATOM 733 C CA . LYS A 1 100 ? 39.074 -27.903 1.184 1.00 43.31 100 LYS A CA 1
ATOM 734 C C . LYS A 1 100 ? 37.852 -28.824 1.201 1.00 43.31 100 LYS A C 1
ATOM 736 O O . LYS A 1 100 ? 37.964 -29.953 1.673 1.00 43.31 100 LYS A O 1
ATOM 741 N N . LYS A 1 101 ? 36.752 -28.420 0.558 1.00 43.97 101 LYS A N 1
ATOM 742 C CA . LYS A 1 101 ? 35.704 -29.360 0.143 1.00 43.97 101 LYS A CA 1
ATOM 743 C C . LYS A 1 101 ? 35.558 -29.371 -1.369 1.00 43.97 101 LYS A C 1
ATOM 745 O O . LYS A 1 101 ? 35.624 -28.344 -2.035 1.00 43.97 101 LYS A O 1
ATOM 750 N N . ALA A 1 102 ? 35.476 -30.599 -1.853 1.00 45.75 102 ALA A N 1
ATOM 751 C CA . ALA A 1 102 ? 35.750 -31.026 -3.200 1.00 45.75 102 ALA A CA 1
ATOM 752 C C . ALA A 1 102 ? 34.633 -30.697 -4.193 1.00 45.75 102 ALA A C 1
ATOM 754 O O . ALA A 1 102 ? 33.441 -30.830 -3.923 1.00 45.75 102 ALA A O 1
ATOM 755 N N . GLU A 1 103 ? 35.122 -30.336 -5.368 1.00 40.12 103 GLU A N 1
ATOM 756 C CA . GLU A 1 103 ? 34.544 -30.407 -6.697 1.00 40.12 103 GLU A CA 1
ATOM 757 C C . GLU A 1 103 ? 33.789 -31.733 -6.926 1.00 40.12 103 GLU A C 1
ATOM 759 O O . GLU A 1 103 ? 34.362 -32.819 -6.819 1.00 40.12 103 GLU A O 1
ATOM 764 N N . LYS A 1 104 ? 32.495 -31.650 -7.260 1.00 41.12 104 LYS A N 1
ATOM 765 C CA . LYS A 1 104 ? 31.735 -32.766 -7.833 1.00 41.12 104 LYS A CA 1
ATOM 766 C C . LYS A 1 104 ? 31.219 -32.342 -9.203 1.00 41.12 104 LYS A C 1
ATOM 768 O O . LYS A 1 104 ? 30.200 -31.670 -9.319 1.00 41.12 104 LYS A O 1
ATOM 773 N N . LYS A 1 105 ? 31.967 -32.755 -10.226 1.00 41.22 105 LYS A N 1
ATOM 774 C CA . LYS A 1 105 ? 31.502 -32.923 -11.604 1.00 41.22 105 LYS A CA 1
ATOM 775 C C . LYS A 1 105 ? 30.314 -33.886 -11.591 1.00 41.22 105 LYS A C 1
ATOM 777 O O . LYS A 1 105 ? 30.438 -34.993 -11.066 1.00 41.22 105 LYS A O 1
ATOM 782 N N . GLN A 1 106 ? 29.191 -33.473 -12.160 1.00 39.41 106 GLN A N 1
ATOM 783 C CA . GLN A 1 106 ? 28.133 -34.391 -12.548 1.00 39.41 106 GLN A CA 1
ATOM 784 C C . GLN A 1 106 ? 27.739 -34.061 -13.981 1.00 39.41 106 GLN A C 1
ATOM 786 O O . GLN A 1 106 ? 27.274 -32.963 -14.278 1.00 39.41 106 GLN A O 1
ATOM 791 N N . ASP A 1 107 ? 28.030 -35.022 -14.847 1.00 40.75 107 ASP A N 1
ATOM 792 C CA . ASP A 1 107 ? 27.670 -35.055 -16.250 1.00 40.75 107 ASP A CA 1
ATOM 793 C C . ASP A 1 107 ? 26.141 -35.041 -16.392 1.00 40.75 107 ASP A C 1
ATOM 795 O O . ASP A 1 107 ? 25.446 -35.865 -15.793 1.00 40.75 107 ASP A O 1
ATOM 799 N N . ILE A 1 108 ? 25.624 -34.109 -17.192 1.00 40.25 108 ILE A N 1
ATOM 800 C CA . ILE A 1 108 ? 24.276 -34.168 -17.759 1.00 40.25 108 ILE A CA 1
ATOM 801 C C . ILE A 1 108 ? 24.472 -34.131 -19.269 1.00 40.25 108 ILE A C 1
ATOM 803 O O . ILE A 1 108 ? 24.643 -33.079 -19.880 1.00 40.25 108 ILE A O 1
ATOM 807 N N . ALA A 1 109 ? 24.536 -35.328 -19.839 1.00 39.94 109 ALA A N 1
ATOM 808 C CA . ALA A 1 109 ? 24.309 -35.576 -21.248 1.00 39.94 109 ALA A CA 1
ATOM 809 C C . ALA A 1 109 ? 22.886 -36.131 -21.403 1.00 39.94 109 ALA A C 1
ATOM 811 O O . ALA A 1 109 ? 22.384 -36.782 -20.490 1.00 39.94 109 ALA A O 1
ATOM 812 N N . SER A 1 110 ? 22.316 -35.890 -22.585 1.00 42.69 110 SER A N 1
ATOM 813 C CA . SER A 1 110 ? 21.062 -36.413 -23.146 1.00 42.69 110 SER A CA 1
ATOM 814 C C . SER A 1 110 ? 19.742 -35.827 -22.633 1.00 42.69 110 SER A C 1
ATOM 816 O O . SER A 1 110 ? 19.079 -36.432 -21.800 1.00 42.69 110 SER A O 1
ATOM 818 N N . GLU A 1 111 ? 19.305 -34.728 -23.256 1.00 41.06 111 GLU A N 1
ATOM 819 C CA . GLU A 1 111 ? 17.892 -34.541 -23.622 1.00 41.06 111 GLU A CA 1
ATOM 820 C C . GLU A 1 111 ? 17.786 -33.572 -24.815 1.00 41.06 111 GLU A C 1
ATOM 822 O O . GLU A 1 111 ? 17.379 -32.421 -24.708 1.00 41.06 111 GLU A O 1
ATOM 827 N N . GLU A 1 112 ? 18.239 -34.041 -25.978 1.00 45.66 112 GLU A N 1
ATOM 828 C CA . GLU A 1 112 ? 18.153 -33.322 -27.251 1.00 45.66 112 GLU A CA 1
ATOM 829 C C . GLU A 1 112 ? 17.548 -34.259 -28.304 1.00 45.66 112 GLU A C 1
ATOM 831 O O . GLU A 1 112 ? 18.228 -34.690 -29.223 1.00 45.66 112 GLU A O 1
ATOM 836 N N . GLU A 1 113 ? 16.275 -34.638 -28.140 1.00 43.97 113 GLU A N 1
ATOM 837 C CA . GLU A 1 113 ? 15.493 -35.252 -29.226 1.00 43.97 113 GLU A CA 1
ATOM 838 C C . GLU A 1 113 ? 13.978 -35.214 -28.946 1.00 43.97 113 GLU A C 1
ATOM 840 O O . GLU A 1 113 ? 13.354 -36.240 -28.702 1.00 43.97 113 GLU A O 1
ATOM 845 N N . ASN A 1 114 ? 13.357 -34.025 -28.938 1.00 41.62 114 ASN A N 1
ATOM 846 C CA . ASN A 1 114 ? 11.907 -33.903 -29.190 1.00 41.62 114 ASN A CA 1
ATOM 847 C C . ASN A 1 114 ? 11.458 -32.463 -29.499 1.00 41.62 114 ASN A C 1
ATOM 849 O O . ASN A 1 114 ? 10.536 -31.923 -28.898 1.00 41.62 114 ASN A O 1
ATOM 853 N N . ALA A 1 115 ? 12.111 -31.821 -30.471 1.00 42.38 115 ALA A N 1
ATOM 854 C CA . ALA A 1 115 ? 11.757 -30.466 -30.902 1.00 42.38 115 ALA A CA 1
ATOM 855 C C . ALA A 1 115 ? 11.673 -30.324 -32.429 1.00 42.38 115 ALA A C 1
ATOM 857 O O . ALA A 1 115 ? 12.171 -29.354 -32.987 1.00 42.38 115 ALA A O 1
ATOM 858 N N . GLN A 1 116 ? 11.044 -31.273 -33.133 1.00 44.44 116 GLN A N 1
ATOM 859 C CA . GLN A 1 116 ? 10.709 -31.105 -34.556 1.00 44.44 116 GLN A CA 1
ATOM 860 C C . GLN A 1 116 ? 9.411 -31.830 -34.944 1.00 44.44 116 GLN A C 1
ATOM 862 O O . GLN A 1 116 ? 9.429 -32.748 -35.760 1.00 44.44 116 GLN A O 1
ATOM 867 N N . LYS A 1 117 ? 8.254 -31.420 -34.400 1.00 43.69 117 LYS A N 1
ATOM 868 C CA . LYS A 1 117 ? 6.964 -31.738 -35.049 1.00 43.69 117 LYS A CA 1
ATOM 869 C C . LYS A 1 117 ? 5.782 -30.814 -34.726 1.00 43.69 117 LYS A C 1
ATOM 871 O O . LYS A 1 117 ? 4.647 -31.268 -34.725 1.00 43.69 117 LYS A O 1
ATOM 876 N N . GLU A 1 118 ? 6.024 -29.519 -34.512 1.00 44.53 118 GLU A N 1
ATOM 877 C CA . GLU A 1 118 ? 4.929 -28.559 -34.265 1.00 44.53 118 GLU A CA 1
ATOM 878 C C . GLU A 1 118 ? 5.142 -27.189 -34.939 1.00 44.53 118 GLU A C 1
ATOM 880 O O . GLU A 1 118 ? 4.786 -26.133 -34.428 1.00 44.53 118 GLU A O 1
ATOM 885 N N . LYS A 1 119 ? 5.742 -27.191 -36.136 1.00 44.53 119 LYS A N 1
ATOM 886 C CA . LYS A 1 119 ? 5.826 -26.011 -37.014 1.00 44.53 119 LYS A CA 1
ATOM 887 C C . LYS A 1 119 ? 5.107 -26.290 -38.330 1.00 44.53 119 LYS A C 1
ATOM 889 O O . LYS A 1 119 ? 5.753 -26.600 -39.325 1.00 44.53 119 LYS A O 1
ATOM 894 N N . ALA A 1 120 ? 3.781 -26.187 -38.326 1.00 42.59 120 ALA A N 1
ATOM 895 C CA . ALA A 1 120 ? 3.020 -26.047 -39.570 1.00 42.59 120 ALA A CA 1
ATOM 896 C C . ALA A 1 120 ? 1.727 -25.216 -39.452 1.00 42.59 120 ALA A C 1
ATOM 898 O O . ALA A 1 120 ? 1.351 -24.637 -40.460 1.00 42.59 120 ALA A O 1
ATOM 899 N N . ASP A 1 121 ? 1.121 -25.039 -38.267 1.00 46.25 121 ASP A N 1
ATOM 900 C CA . ASP A 1 121 ? -0.196 -24.365 -38.164 1.00 46.25 121 ASP A CA 1
ATOM 901 C C . ASP A 1 121 ? -0.227 -23.022 -37.399 1.00 46.25 121 ASP A C 1
ATOM 903 O O . ASP A 1 121 ? -1.288 -22.434 -37.219 1.00 46.25 121 ASP A O 1
ATOM 907 N N . SER A 1 122 ? 0.918 -22.455 -37.003 1.00 44.97 122 SER A N 1
ATOM 908 C CA . SER A 1 122 ? 0.977 -21.181 -36.249 1.00 44.97 122 SER A CA 1
ATOM 909 C C 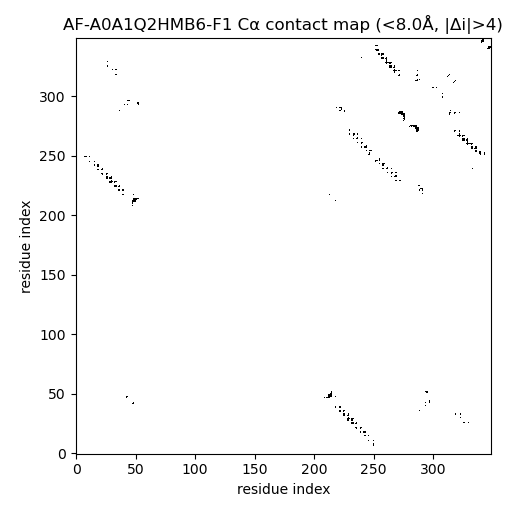. SER A 1 122 ? 1.441 -19.983 -37.096 1.00 44.97 122 SER A C 1
ATOM 911 O O . SER A 1 122 ? 2.274 -19.183 -36.678 1.00 44.97 122 SER A O 1
ATOM 913 N N . LYS A 1 123 ? 0.971 -19.872 -38.346 1.00 45.59 123 LYS A N 1
ATOM 914 C CA . LYS A 1 123 ? 1.357 -18.754 -39.235 1.00 45.59 123 LYS A CA 1
ATOM 915 C C . LYS A 1 123 ? 0.196 -17.904 -39.750 1.00 45.59 123 LYS A C 1
ATOM 917 O O . LYS A 1 123 ? 0.413 -17.056 -40.602 1.00 45.59 123 LYS A O 1
ATOM 922 N N . THR A 1 124 ? -1.011 -18.094 -39.218 1.00 47.75 124 THR A N 1
ATOM 923 C CA . THR A 1 124 ? -2.196 -17.325 -39.646 1.00 47.75 124 THR A CA 1
ATOM 924 C C . THR A 1 124 ? -2.824 -16.496 -38.517 1.00 47.75 124 THR A C 1
ATOM 926 O O . THR A 1 124 ? -3.628 -15.625 -38.806 1.00 47.75 124 THR A O 1
ATOM 929 N N . SER A 1 125 ? -2.415 -16.670 -37.250 1.00 52.03 125 SER A N 1
ATOM 930 C CA . SER A 1 125 ? -2.973 -15.901 -36.115 1.00 52.03 125 SER A CA 1
ATOM 931 C C . SER A 1 125 ? -2.108 -14.719 -35.636 1.00 52.03 125 SER A C 1
ATOM 933 O O . SER A 1 125 ? -2.523 -14.000 -34.730 1.00 52.03 125 SER A O 1
ATOM 935 N N . SER A 1 126 ? -0.913 -14.511 -36.205 1.00 53.06 126 SER A N 1
ATOM 936 C CA . SER A 1 126 ? -0.017 -13.409 -35.802 1.00 53.06 126 SER A CA 1
ATOM 937 C C . SER A 1 126 ? -0.411 -12.075 -36.440 1.00 53.06 126 SER A C 1
ATOM 939 O O . SER A 1 126 ? -0.369 -11.046 -35.774 1.00 53.06 126 SER A O 1
ATOM 941 N N . ASP A 1 127 ? -0.860 -12.094 -37.697 1.00 51.94 127 ASP A N 1
ATOM 942 C CA . ASP A 1 127 ? -1.150 -10.866 -38.450 1.00 51.94 127 ASP A CA 1
ATOM 943 C C . ASP A 1 127 ? -2.449 -10.183 -37.977 1.00 51.94 127 ASP A C 1
ATOM 945 O O . ASP A 1 127 ? -2.614 -8.972 -38.110 1.00 51.94 127 ASP A O 1
ATOM 949 N N . GLU A 1 128 ? -3.371 -10.942 -37.374 1.00 59.47 128 GLU A N 1
ATOM 950 C CA . GLU A 1 128 ? -4.631 -10.406 -36.844 1.00 59.47 128 GLU A CA 1
ATOM 951 C C . GLU A 1 128 ? -4.436 -9.734 -35.471 1.00 59.47 128 GLU A C 1
ATOM 953 O O . GLU A 1 128 ? -5.050 -8.705 -35.190 1.00 59.47 128 GLU A O 1
ATOM 958 N N . SER A 1 129 ? -3.500 -10.235 -34.653 1.00 58.91 129 SER A N 1
ATOM 959 C CA . SER A 1 129 ? -3.161 -9.633 -33.354 1.00 58.91 129 SER A CA 1
ATOM 960 C C . SER A 1 129 ? -2.364 -8.333 -33.486 1.00 58.91 129 SER A C 1
ATOM 962 O O . SER A 1 129 ? -2.463 -7.474 -32.611 1.00 58.91 129 SER A O 1
ATOM 964 N N . GLU A 1 130 ? -1.566 -8.176 -34.543 1.00 68.69 130 GLU A N 1
ATOM 965 C CA . GLU A 1 130 ? -0.767 -6.964 -34.767 1.00 68.69 130 GLU A CA 1
ATOM 966 C C . GLU A 1 130 ? -1.643 -5.810 -35.276 1.00 68.69 130 GLU A C 1
ATOM 968 O O . GLU A 1 130 ? -1.502 -4.669 -34.833 1.00 68.69 130 GLU A O 1
ATOM 973 N N . LYS A 1 131 ? -2.648 -6.129 -36.100 1.00 72.00 131 LYS A N 1
ATOM 974 C CA . LYS A 1 131 ? -3.638 -5.159 -36.578 1.00 72.00 131 LYS A CA 1
ATOM 975 C C . LYS A 1 131 ? -4.541 -4.644 -35.452 1.00 72.00 131 LYS A C 1
ATOM 977 O O . LYS A 1 131 ? -4.797 -3.449 -35.366 1.00 72.00 131 LYS A O 1
ATOM 982 N N . GLN A 1 132 ? -4.940 -5.526 -34.532 1.00 75.69 132 GLN A N 1
ATOM 983 C CA . GLN A 1 132 ? -5.749 -5.146 -33.370 1.00 75.69 132 GLN A CA 1
ATOM 984 C C . GLN A 1 132 ? -4.968 -4.287 -32.355 1.00 75.69 132 GLN A C 1
ATOM 986 O O . GLN A 1 132 ? -5.557 -3.467 -31.653 1.00 75.69 132 GLN A O 1
ATOM 991 N N . ALA A 1 133 ? -3.641 -4.440 -32.287 1.00 76.56 133 ALA A N 1
ATOM 992 C CA . ALA A 1 133 ? -2.782 -3.606 -31.449 1.00 76.56 133 ALA A CA 1
ATOM 993 C C . ALA A 1 133 ? -2.555 -2.201 -32.038 1.00 76.56 133 ALA A C 1
ATOM 995 O O . ALA A 1 133 ? -2.456 -1.243 -31.271 1.00 76.56 133 ALA A O 1
ATOM 996 N N . GLN A 1 134 ? -2.502 -2.067 -33.368 1.00 79.94 134 GLN A N 1
ATOM 997 C CA . GLN A 1 134 ? -2.435 -0.761 -34.033 1.00 79.94 134 GLN A CA 1
ATOM 998 C C . GLN A 1 134 ? -3.731 0.035 -33.865 1.00 79.94 134 GLN A C 1
ATOM 1000 O O . GLN A 1 134 ? -3.666 1.182 -33.430 1.00 79.94 134 GLN A O 1
ATOM 1005 N N . ASP A 1 135 ? -4.892 -0.594 -34.080 1.00 85.94 135 ASP A N 1
ATOM 1006 C CA . ASP A 1 135 ? -6.188 0.084 -33.932 1.00 85.94 135 ASP A CA 1
ATOM 1007 C C . ASP A 1 135 ? -6.401 0.623 -32.498 1.00 85.94 135 ASP A C 1
ATOM 1009 O O . ASP A 1 135 ? -6.923 1.721 -32.311 1.00 85.94 135 ASP A O 1
ATOM 1013 N N . LEU A 1 136 ? -5.930 -0.101 -31.473 1.00 84.94 136 LEU A N 1
ATOM 1014 C CA . LEU A 1 136 ? -5.977 0.356 -30.075 1.00 84.94 136 LEU A CA 1
ATOM 1015 C C . LEU A 1 136 ? -4.996 1.497 -29.771 1.00 84.94 136 LEU A C 1
ATOM 1017 O O . LEU A 1 136 ? -5.259 2.299 -28.876 1.00 84.94 136 LEU A O 1
ATOM 1021 N N . SER A 1 137 ? -3.860 1.571 -30.468 1.00 88.88 137 SER A N 1
ATOM 1022 C CA . SER A 1 137 ? -2.889 2.654 -30.273 1.00 88.88 137 SER A CA 1
ATOM 1023 C C . SER A 1 137 ? -3.436 3.979 -30.801 1.00 88.88 137 SER A C 1
ATOM 1025 O O . SER A 1 137 ? -3.362 4.988 -30.102 1.00 88.88 137 SER A O 1
ATOM 1027 N N . ASP A 1 138 ? -4.055 3.955 -31.983 1.00 89.31 138 ASP A N 1
ATOM 1028 C CA . ASP A 1 138 ? -4.635 5.146 -32.611 1.00 89.31 138 ASP A CA 1
ATOM 1029 C C . ASP A 1 138 ? -5.820 5.703 -31.795 1.00 89.31 138 ASP A C 1
ATOM 1031 O O . ASP A 1 138 ? -6.020 6.917 -31.710 1.00 89.31 138 ASP A O 1
ATOM 1035 N N . GLU A 1 139 ? -6.591 4.832 -31.134 1.00 90.25 139 GLU A N 1
ATOM 1036 C CA . GLU A 1 139 ? -7.699 5.242 -30.262 1.00 90.25 139 GLU A CA 1
ATOM 1037 C C . GLU A 1 139 ? -7.206 5.890 -28.952 1.00 90.25 139 GLU A C 1
ATOM 1039 O O . GLU A 1 139 ? -7.821 6.839 -28.456 1.00 90.25 139 GLU A O 1
ATOM 1044 N N . ILE A 1 140 ? -6.059 5.446 -28.420 1.00 87.94 140 ILE A N 1
ATOM 1045 C CA . ILE A 1 140 ? -5.429 6.039 -27.228 1.00 87.94 140 ILE A CA 1
ATOM 1046 C C . ILE A 1 140 ? -4.869 7.431 -27.531 1.00 87.94 140 ILE A C 1
ATOM 1048 O O . ILE A 1 140 ? -5.059 8.343 -26.723 1.00 87.94 140 ILE A O 1
ATOM 1052 N N . ASP A 1 141 ? -4.209 7.614 -28.675 1.00 90.81 141 ASP A N 1
ATOM 1053 C CA . ASP A 1 141 ? -3.650 8.917 -29.054 1.00 90.81 141 ASP A CA 1
ATOM 1054 C C . ASP A 1 141 ? -4.761 9.947 -29.304 1.00 90.81 141 ASP A C 1
ATOM 1056 O O . ASP A 1 141 ? -4.669 11.089 -28.846 1.00 90.81 141 ASP A O 1
ATOM 1060 N N . LYS A 1 142 ? -5.879 9.521 -29.905 1.00 92.50 142 LYS A N 1
ATOM 1061 C CA . LYS A 1 142 ? -7.068 10.367 -30.079 1.00 92.50 142 LYS A CA 1
ATOM 1062 C C . LYS A 1 142 ? -7.719 10.760 -28.747 1.00 92.50 142 LYS A C 1
ATOM 1064 O O . LYS A 1 142 ? -8.135 11.905 -28.584 1.00 92.50 142 LYS A O 1
ATOM 1069 N N . ALA A 1 143 ? -7.785 9.841 -27.782 1.00 90.06 143 ALA A N 1
ATOM 1070 C CA . ALA A 1 143 ? -8.310 10.135 -26.447 1.00 90.06 143 ALA A CA 1
ATOM 1071 C C . ALA A 1 143 ? -7.399 11.092 -25.655 1.00 90.06 143 ALA A C 1
ATOM 1073 O O . ALA A 1 143 ? -7.889 11.912 -24.880 1.00 90.06 143 ALA A O 1
ATOM 1074 N N . ALA A 1 144 ? -6.079 11.015 -25.849 1.00 90.31 144 ALA A N 1
ATOM 1075 C CA . ALA A 1 144 ? -5.132 11.932 -25.219 1.00 90.31 144 ALA A CA 1
ATOM 1076 C C . ALA A 1 144 ? -5.293 13.372 -25.739 1.00 90.31 144 ALA A C 1
ATOM 1078 O O . ALA A 1 144 ? -5.292 14.309 -24.940 1.00 90.31 144 ALA A O 1
ATOM 1079 N N . GLU A 1 145 ? -5.501 13.547 -27.047 1.00 92.19 145 GLU A N 1
ATOM 1080 C CA . GLU A 1 145 ? -5.720 14.865 -27.659 1.00 92.19 145 GLU A CA 1
ATOM 1081 C C . GLU A 1 145 ? -7.036 15.517 -27.181 1.00 92.19 145 GLU A C 1
ATOM 1083 O O . GLU A 1 145 ? -7.093 16.726 -26.946 1.00 92.19 145 GLU A O 1
ATOM 1088 N N . GLU A 1 146 ? -8.082 14.717 -26.938 1.00 92.06 146 GLU A N 1
ATOM 1089 C CA . GLU A 1 146 ? -9.357 15.204 -26.393 1.00 92.06 146 GLU A CA 1
ATOM 1090 C C . GLU A 1 146 ? -9.231 15.675 -24.930 1.00 92.06 146 GLU A C 1
ATOM 1092 O O . GLU A 1 146 ? -9.813 16.695 -24.555 1.00 92.06 146 GLU A O 1
ATOM 1097 N N . ILE A 1 147 ? -8.417 14.994 -24.113 1.00 89.38 147 ILE A N 1
ATOM 1098 C CA . ILE A 1 147 ? -8.152 15.394 -22.720 1.00 89.38 147 ILE A CA 1
ATOM 1099 C C . ILE A 1 147 ? -7.369 16.712 -22.661 1.00 89.38 147 ILE A C 1
ATOM 1101 O O . ILE A 1 147 ? -7.715 17.584 -21.861 1.00 89.38 147 ILE A O 1
ATOM 1105 N N . ASP A 1 148 ? -6.354 16.891 -23.510 1.00 91.75 148 ASP A N 1
ATOM 1106 C CA . ASP A 1 148 ? -5.576 18.136 -23.556 1.00 91.75 148 ASP A CA 1
ATOM 1107 C C . ASP A 1 148 ? -6.441 19.325 -24.017 1.00 91.75 148 ASP A C 1
ATOM 1109 O O . ASP A 1 148 ? -6.325 20.426 -23.469 1.00 91.75 148 ASP A O 1
ATOM 1113 N N . SER A 1 149 ? -7.378 19.100 -24.948 1.00 91.94 149 SER A N 1
ATOM 1114 C CA . SER A 1 149 ? -8.359 20.116 -25.354 1.00 91.94 149 SER A CA 1
ATOM 1115 C C . SER A 1 149 ? -9.305 20.503 -24.210 1.00 91.94 149 SER A C 1
ATOM 1117 O O . SER A 1 149 ? -9.555 21.691 -24.002 1.00 91.94 149 SER A O 1
ATOM 1119 N N . GLN A 1 150 ? -9.814 19.534 -23.440 1.00 89.94 150 GLN A N 1
ATOM 1120 C CA . GLN A 1 150 ? -10.685 19.812 -22.288 1.00 89.94 150 GLN A CA 1
ATOM 1121 C C . GLN A 1 150 ? -9.937 20.529 -21.156 1.00 89.94 150 GLN A C 1
ATOM 1123 O O . GLN A 1 150 ? -10.492 21.411 -20.498 1.00 89.94 150 GLN A O 1
ATOM 1128 N N . ALA A 1 151 ? -8.663 20.192 -20.941 1.00 89.06 151 ALA A N 1
ATOM 1129 C CA . ALA A 1 151 ? -7.824 20.862 -19.954 1.00 89.06 151 ALA A CA 1
ATOM 1130 C C . ALA A 1 151 ? -7.564 22.331 -20.327 1.00 89.06 151 ALA A C 1
ATOM 1132 O O . ALA A 1 151 ? -7.630 23.200 -19.457 1.00 89.06 151 ALA A O 1
ATOM 1133 N N . ALA A 1 152 ? -7.324 22.625 -21.608 1.00 91.00 152 ALA A N 1
ATOM 1134 C CA . ALA A 1 152 ? -7.162 23.997 -22.087 1.00 91.00 152 ALA A CA 1
ATOM 1135 C C . ALA A 1 152 ? -8.443 24.831 -21.897 1.00 91.00 152 ALA A C 1
ATOM 1137 O O . ALA A 1 152 ? -8.371 25.969 -21.430 1.00 91.00 152 ALA A O 1
ATOM 1138 N N . GLU A 1 153 ? -9.616 24.252 -22.174 1.00 91.31 153 GLU A N 1
ATOM 1139 C CA . GLU A 1 153 ? -10.904 24.927 -21.974 1.00 91.31 153 GLU A CA 1
ATOM 1140 C C . GLU A 1 153 ? -11.191 25.203 -20.486 1.00 91.31 153 GLU A C 1
ATOM 1142 O O . GLU A 1 153 ? -11.643 26.292 -20.128 1.00 91.31 153 GLU A O 1
ATOM 1147 N N . ALA A 1 154 ? -10.864 24.263 -19.592 1.00 88.12 154 ALA A N 1
ATOM 1148 C CA . ALA A 1 154 ? -11.020 24.450 -18.148 1.00 88.12 154 ALA A CA 1
ATOM 1149 C C . ALA A 1 154 ? -10.112 25.563 -17.589 1.00 88.12 154 ALA A C 1
ATOM 1151 O O . ALA A 1 154 ? -10.531 26.320 -16.710 1.00 88.12 154 ALA A O 1
ATOM 1152 N N . VAL A 1 155 ? -8.889 25.701 -18.114 1.00 91.50 155 VAL A N 1
ATOM 1153 C CA . VAL A 1 155 ? -7.973 26.792 -17.740 1.00 91.50 155 VAL A CA 1
ATOM 1154 C C . VAL A 1 155 ? -8.507 28.145 -18.218 1.00 91.50 155 VAL A C 1
ATOM 1156 O O . VAL A 1 155 ? -8.460 29.114 -17.463 1.00 91.50 155 VAL A O 1
ATOM 1159 N N . GLU A 1 156 ? -9.093 28.219 -19.416 1.00 89.12 156 GLU A N 1
ATOM 1160 C CA . GLU A 1 156 ? -9.716 29.455 -19.912 1.00 89.12 156 GLU A CA 1
ATOM 1161 C C . GLU A 1 156 ? -10.952 29.862 -19.084 1.00 89.12 156 GLU A C 1
ATOM 1163 O O . GLU A 1 156 ? -11.209 31.050 -18.877 1.00 89.12 156 GLU A O 1
ATOM 1168 N N . GLN A 1 157 ? -11.719 28.895 -18.567 1.00 84.06 157 GLN A N 1
ATOM 1169 C CA . GLN A 1 157 ? -12.842 29.174 -17.662 1.00 84.06 157 GLN A CA 1
ATOM 1170 C C . GLN A 1 157 ? -12.382 29.697 -16.293 1.00 84.06 157 GLN A C 1
ATOM 1172 O O . GLN A 1 157 ? -13.044 30.567 -15.725 1.00 84.06 157 GLN A O 1
ATOM 1177 N N . LEU A 1 158 ? -11.247 29.213 -15.782 1.00 85.06 158 LEU A N 1
ATOM 1178 C CA . LEU A 1 158 ? -10.647 29.702 -14.536 1.00 85.06 158 LEU A CA 1
ATOM 1179 C C . LEU A 1 158 ? -10.115 31.134 -14.673 1.00 85.06 158 LEU A C 1
ATOM 1181 O O . LEU A 1 158 ? -10.389 31.960 -13.806 1.00 85.06 158 LEU A O 1
ATOM 1185 N N . ASP A 1 159 ? -9.457 31.461 -15.785 1.00 84.81 159 ASP A N 1
ATOM 1186 C CA . ASP A 1 159 ? -8.930 32.813 -16.034 1.00 84.81 159 ASP A CA 1
ATOM 1187 C C . ASP A 1 159 ? -10.063 33.855 -16.175 1.00 84.81 159 ASP A C 1
ATOM 1189 O O . ASP A 1 159 ? -9.965 34.990 -15.700 1.00 84.81 159 ASP A O 1
ATOM 1193 N N . LYS A 1 160 ? -11.218 33.448 -16.728 1.00 79.56 160 LYS A N 1
ATOM 1194 C CA . LYS A 1 160 ? -12.448 34.270 -16.759 1.00 79.56 160 LYS A CA 1
ATOM 1195 C C . LYS A 1 160 ? -13.089 34.465 -15.379 1.00 79.56 160 LYS A C 1
ATOM 1197 O O . LYS A 1 160 ? -13.757 35.475 -15.166 1.00 79.56 160 LYS A O 1
ATOM 1202 N N . LEU A 1 161 ? -12.902 33.525 -14.453 1.00 73.00 161 LEU A N 1
ATOM 1203 C CA . LEU A 1 161 ? -13.357 33.634 -13.062 1.00 73.00 161 LEU A CA 1
ATOM 1204 C C . LEU A 1 161 ? -12.427 34.522 -12.225 1.00 73.00 161 LEU A C 1
ATOM 1206 O O . LEU A 1 161 ? -12.898 35.247 -11.352 1.00 73.00 161 LEU A O 1
ATOM 1210 N N . GLU A 1 162 ? -11.128 34.517 -12.522 1.00 73.19 162 GLU A N 1
ATOM 1211 C CA . GLU A 1 162 ? -10.121 35.301 -11.799 1.00 73.19 162 GLU A CA 1
ATOM 1212 C C . GLU A 1 162 ? -10.091 36.778 -12.237 1.00 73.19 162 GLU A C 1
ATOM 1214 O O . GLU A 1 162 ? -9.823 37.670 -11.433 1.00 73.19 162 GLU A O 1
ATOM 1219 N N . THR A 1 163 ? -10.467 37.076 -13.484 1.00 68.88 163 THR A N 1
ATOM 1220 C CA . THR A 1 163 ? -10.472 38.450 -14.025 1.00 68.88 163 THR A CA 1
ATOM 1221 C C . THR A 1 163 ? -11.794 39.214 -13.839 1.00 68.88 163 THR A C 1
ATOM 1223 O O . THR A 1 163 ? -11.912 40.352 -14.299 1.00 68.88 163 THR A O 1
ATOM 1226 N N . GLY A 1 164 ? -12.790 38.641 -13.146 1.00 61.28 164 GLY A N 1
ATOM 1227 C CA . GLY A 1 164 ? -14.188 39.047 -13.324 1.00 61.28 164 GLY A CA 1
ATOM 1228 C C . GLY A 1 164 ? -15.113 39.174 -12.109 1.00 61.28 164 GLY A C 1
ATOM 1229 O O . GLY A 1 164 ? -16.306 39.027 -12.326 1.00 61.28 164 GLY A O 1
ATOM 1230 N N . GLN A 1 165 ? -14.665 39.467 -10.880 1.00 49.41 165 GLN A N 1
ATOM 1231 C CA . GLN A 1 165 ? -15.476 40.215 -9.887 1.00 49.41 165 GLN A CA 1
ATOM 1232 C C . GLN A 1 165 ? -14.687 40.501 -8.604 1.00 49.41 165 GLN A C 1
ATOM 1234 O O . GLN A 1 165 ? -14.398 39.617 -7.805 1.00 49.41 165 GLN A O 1
ATOM 1239 N N . THR A 1 166 ? -14.392 41.779 -8.383 1.00 48.81 166 THR A N 1
ATOM 1240 C CA . THR A 1 166 ? -13.907 42.335 -7.118 1.00 48.81 166 THR A CA 1
ATOM 1241 C C . THR A 1 166 ? -14.849 41.973 -5.968 1.00 48.81 166 THR A C 1
ATOM 1243 O O . THR A 1 166 ? -16.025 42.344 -5.974 1.00 48.81 166 THR A O 1
ATOM 1246 N N . THR A 1 167 ? -14.310 41.287 -4.965 1.00 48.38 167 THR A N 1
ATOM 1247 C CA . THR A 1 167 ? -14.959 40.828 -3.727 1.00 48.38 167 THR A CA 1
ATOM 1248 C C . THR A 1 167 ? -15.318 41.938 -2.731 1.00 48.38 167 THR A C 1
ATOM 1250 O O . THR A 1 167 ? -15.784 41.643 -1.637 1.00 48.38 167 THR A O 1
ATOM 1253 N N . ASP A 1 168 ? -15.216 43.212 -3.107 1.00 50.25 168 ASP A N 1
ATOM 1254 C CA . ASP A 1 168 ? -15.410 44.343 -2.187 1.00 50.25 168 ASP A CA 1
ATOM 1255 C C . ASP A 1 168 ? -16.880 44.780 -2.004 1.00 50.25 168 ASP A C 1
ATOM 1257 O O . ASP A 1 168 ? -17.149 45.850 -1.467 1.00 50.25 168 ASP A O 1
ATOM 1261 N N . SER A 1 169 ? -17.870 43.990 -2.444 1.00 51.78 169 SER A N 1
ATOM 1262 C CA . SER A 1 169 ? -19.290 44.390 -2.334 1.00 51.78 169 SER A CA 1
ATOM 1263 C C . SER A 1 169 ? -20.267 43.300 -1.874 1.00 51.78 169 SER A C 1
ATOM 1265 O O . SER A 1 169 ? -21.475 43.536 -1.833 1.00 51.78 169 SER A O 1
ATOM 1267 N N . ILE A 1 170 ? -19.783 42.109 -1.498 1.00 52.81 170 ILE A N 1
ATOM 1268 C CA . ILE A 1 170 ? -20.654 41.006 -1.040 1.00 52.81 170 ILE A CA 1
ATOM 1269 C C . ILE A 1 170 ? -20.616 40.821 0.488 1.00 52.81 170 ILE A C 1
ATOM 1271 O O . ILE A 1 170 ? -21.615 40.383 1.062 1.00 52.81 170 ILE A O 1
ATOM 1275 N N . GLU A 1 171 ? -19.560 41.251 1.184 1.00 52.16 171 GLU A N 1
ATOM 1276 C CA . GLU A 1 171 ? -19.502 41.123 2.651 1.00 52.16 171 GLU A CA 1
ATOM 1277 C C . GLU A 1 171 ? -20.354 42.155 3.413 1.00 52.16 171 GLU A C 1
ATOM 1279 O O . GLU A 1 171 ? -20.820 41.862 4.512 1.00 52.16 171 GLU A O 1
ATOM 1284 N N . GLU A 1 172 ? -20.688 43.312 2.829 1.00 51.91 172 GLU A N 1
ATOM 1285 C CA . GLU A 1 172 ? -21.462 44.339 3.553 1.00 51.91 172 GLU A CA 1
ATOM 1286 C C . GLU A 1 172 ? -22.976 44.034 3.615 1.00 51.91 172 GLU A C 1
ATOM 1288 O O . GLU A 1 172 ? -23.659 44.420 4.561 1.00 51.91 172 GLU A O 1
ATOM 1293 N N . LYS A 1 173 ? -23.519 43.245 2.674 1.00 50.81 173 LYS A N 1
ATOM 1294 C CA . LYS A 1 173 ? -24.955 42.882 2.659 1.00 50.81 173 LYS A CA 1
ATOM 1295 C C . LYS A 1 173 ? -25.314 41.612 3.433 1.00 50.81 173 LYS A C 1
ATOM 1297 O O . LYS A 1 173 ? -26.493 41.399 3.721 1.00 50.81 173 LYS A O 1
ATOM 1302 N N . ALA A 1 174 ? -24.339 40.771 3.779 1.00 54.12 174 ALA A N 1
ATOM 1303 C CA . ALA A 1 174 ? -24.582 39.561 4.568 1.00 54.12 174 ALA A CA 1
ATOM 1304 C C . ALA A 1 174 ? -24.567 39.837 6.082 1.00 54.12 174 ALA A C 1
ATOM 1306 O O . ALA A 1 174 ? -25.327 39.215 6.826 1.00 54.12 174 ALA A O 1
ATOM 1307 N N . VAL A 1 175 ? -23.782 40.821 6.535 1.00 54.34 175 VAL A N 1
ATOM 1308 C CA . VAL A 1 175 ? -23.672 41.173 7.961 1.00 54.34 175 VAL A CA 1
ATOM 1309 C C . VAL A 1 175 ? -24.874 42.001 8.443 1.00 54.34 175 VAL A C 1
ATOM 1311 O O . VAL A 1 175 ? -25.371 41.771 9.545 1.00 54.34 175 VAL A O 1
ATOM 1314 N N . GLU A 1 176 ? -25.454 42.869 7.605 1.00 51.84 176 GLU A N 1
ATOM 1315 C CA . GLU A 1 176 ? -26.640 43.659 7.992 1.00 51.84 176 GLU A CA 1
ATOM 1316 C C . GLU A 1 176 ? -27.933 42.815 8.080 1.00 51.84 176 GLU A C 1
ATOM 1318 O O . GLU A 1 176 ? -28.862 43.148 8.819 1.00 51.84 176 GLU A O 1
ATOM 1323 N N . LYS A 1 177 ? -27.994 41.670 7.383 1.00 51.97 177 LYS A N 1
ATOM 1324 C CA . LYS A 1 177 ? -29.157 40.764 7.423 1.00 51.97 177 LYS A CA 1
ATOM 1325 C C . LYS A 1 177 ? -29.140 39.807 8.625 1.00 51.97 177 LYS A C 1
ATOM 1327 O O . LYS A 1 177 ? -30.203 39.370 9.063 1.00 51.97 177 LYS A O 1
ATOM 1332 N N . ALA A 1 178 ? -27.966 39.525 9.194 1.00 53.28 178 ALA A N 1
ATOM 1333 C CA . ALA A 1 178 ? -27.832 38.704 10.399 1.00 53.28 178 ALA A CA 1
ATOM 1334 C C . ALA A 1 178 ? -28.136 39.490 11.689 1.00 53.28 178 ALA A C 1
ATOM 1336 O O . ALA A 1 178 ? -28.712 38.933 12.618 1.00 53.28 178 ALA A O 1
ATOM 1337 N N . ALA A 1 179 ? -27.849 40.797 11.724 1.00 53.50 179 ALA A N 1
ATOM 1338 C CA . ALA A 1 179 ? -28.087 41.634 12.906 1.00 53.50 179 ALA A CA 1
ATOM 1339 C C . ALA A 1 179 ? -29.568 42.008 13.135 1.00 53.50 179 ALA A C 1
ATOM 1341 O O . ALA A 1 179 ? -29.936 42.421 14.228 1.00 53.50 179 ALA A O 1
ATOM 1342 N N . LYS A 1 180 ? -30.442 41.849 12.130 1.00 52.72 180 LYS A N 1
ATOM 1343 C CA . LYS A 1 180 ? -31.873 42.209 12.223 1.00 52.72 180 LYS A CA 1
ATOM 1344 C C . LYS A 1 180 ? -32.817 41.054 12.570 1.00 52.72 180 LYS A C 1
ATOM 1346 O O . LYS A 1 180 ? -34.021 41.276 12.641 1.00 52.72 180 LYS A O 1
ATOM 1351 N N . THR A 1 181 ? -32.293 39.846 12.794 1.00 45.75 181 THR A N 1
ATOM 1352 C CA . THR A 1 181 ? -33.107 38.642 13.070 1.00 45.75 181 THR A CA 1
ATOM 1353 C C . THR A 1 181 ? -32.948 38.129 14.513 1.00 45.75 181 THR A C 1
ATOM 1355 O O . THR A 1 181 ? -33.463 37.068 14.837 1.00 45.75 181 THR A O 1
ATOM 1358 N N . SER A 1 182 ? -32.264 38.861 15.406 1.00 48.97 182 SER A N 1
ATOM 1359 C CA . SER A 1 182 ? -31.998 38.399 16.782 1.00 48.97 182 SER A CA 1
ATOM 1360 C C . SER A 1 182 ? -32.633 39.228 17.908 1.00 48.97 182 SER A C 1
ATOM 1362 O O . SER A 1 182 ? -32.294 38.996 19.062 1.00 48.97 182 SER A O 1
ATOM 1364 N N . GLU A 1 183 ? -33.528 40.182 17.622 1.00 51.31 183 GLU A N 1
ATOM 1365 C CA . GLU A 1 183 ? -34.125 41.052 18.664 1.00 51.31 183 GLU A CA 1
ATOM 1366 C C . GLU A 1 183 ? -35.664 41.117 18.669 1.00 51.31 183 GLU A C 1
ATOM 1368 O O . GLU A 1 183 ? -36.250 41.996 19.298 1.00 51.31 183 GLU A O 1
ATOM 1373 N N . MET A 1 184 ? -36.365 40.181 18.027 1.00 52.00 184 MET A N 1
ATOM 1374 C CA . MET A 1 184 ? -37.824 40.106 18.151 1.00 52.00 184 MET A CA 1
ATOM 1375 C C . MET A 1 184 ? -38.258 38.644 18.255 1.00 52.00 184 MET A C 1
ATOM 1377 O O . MET A 1 184 ? -37.891 37.857 17.393 1.00 52.00 184 MET A O 1
ATOM 1381 N N . GLU A 1 185 ? -39.043 38.337 19.295 1.00 46.22 185 GLU A N 1
ATOM 1382 C CA . GLU A 1 185 ? -39.473 37.005 19.773 1.00 46.22 185 GLU A CA 1
ATOM 1383 C C . GLU A 1 185 ? -38.423 36.334 20.692 1.00 46.22 185 GLU A C 1
ATOM 1385 O O . GLU A 1 185 ? -37.302 36.073 20.290 1.00 46.22 185 GLU A O 1
ATOM 1390 N N . LEU A 1 186 ? -38.668 36.011 21.964 1.00 49.03 186 LEU A N 1
ATOM 1391 C CA . LEU A 1 186 ? -39.933 35.738 22.630 1.00 49.03 186 LEU A CA 1
ATOM 1392 C C . LEU A 1 186 ? -39.702 35.747 24.158 1.00 49.03 186 LEU A C 1
ATOM 1394 O O . LEU A 1 186 ? -39.253 34.763 24.745 1.00 49.03 186 LEU A O 1
ATOM 1398 N N . GLU A 1 187 ? -40.010 36.865 24.811 1.00 52.19 187 GLU A N 1
ATOM 1399 C CA . GLU A 1 187 ? -40.408 36.851 26.220 1.00 52.19 187 GLU A CA 1
ATOM 1400 C C . GLU A 1 187 ? -41.885 36.422 26.296 1.00 52.19 187 GLU A C 1
ATOM 1402 O O . GLU A 1 187 ? -42.686 36.802 25.443 1.00 52.19 187 GLU A O 1
ATOM 1407 N N . ALA A 1 188 ? -42.231 35.685 27.355 1.00 56.25 188 ALA A N 1
ATOM 1408 C CA . ALA A 1 188 ? -43.573 35.253 27.767 1.00 56.25 188 ALA A CA 1
ATOM 1409 C C . ALA A 1 188 ? -44.169 34.006 27.074 1.00 56.25 188 ALA A C 1
ATOM 1411 O O . ALA A 1 188 ? -44.926 34.087 26.110 1.00 56.25 188 ALA A O 1
ATOM 1412 N N . ASN A 1 189 ? -43.961 32.836 27.685 1.00 47.81 189 ASN A N 1
ATOM 1413 C CA . ASN A 1 189 ? -45.003 32.190 28.498 1.00 47.81 189 ASN A CA 1
ATOM 1414 C C . ASN A 1 189 ? -44.458 30.909 29.139 1.00 47.81 189 ASN A C 1
ATOM 1416 O O . ASN A 1 189 ? -44.121 29.945 28.457 1.00 47.81 189 ASN A O 1
ATOM 1420 N N . LEU A 1 190 ? -44.400 30.927 30.468 1.00 57.56 190 LEU A N 1
ATOM 1421 C CA . LEU A 1 190 ? -44.093 29.791 31.323 1.00 57.56 190 LEU A CA 1
ATOM 1422 C C . LEU A 1 190 ? -45.433 29.198 31.797 1.00 57.56 190 LEU A C 1
ATOM 1424 O O . LEU A 1 190 ? -46.108 29.850 32.597 1.00 57.56 190 LEU A O 1
ATOM 1428 N N . PRO A 1 191 ? -45.866 28.018 31.326 1.00 53.12 191 PRO A N 1
ATOM 1429 C CA . PRO A 1 191 ? -46.830 27.222 32.062 1.00 53.12 191 PRO A CA 1
ATOM 1430 C C . PRO A 1 191 ? -46.071 26.308 33.027 1.00 53.12 191 PRO A C 1
ATOM 1432 O O . PRO A 1 191 ? -45.458 25.316 32.634 1.00 53.12 191 PRO A O 1
ATOM 1435 N N . ASP A 1 192 ? -46.111 26.704 34.296 1.00 61.44 192 ASP A N 1
ATOM 1436 C CA . ASP A 1 192 ? -45.979 25.801 35.434 1.00 61.44 192 ASP A CA 1
ATOM 1437 C C . ASP A 1 192 ? -47.107 24.752 35.383 1.00 61.44 192 ASP A C 1
ATOM 1439 O O . ASP A 1 192 ? -48.234 25.059 34.996 1.00 61.44 192 ASP A O 1
ATOM 1443 N N . GLU A 1 193 ? -46.783 23.539 35.826 1.00 58.69 193 GLU A N 1
ATOM 1444 C CA . GLU A 1 193 ? -47.668 22.379 36.014 1.00 58.69 193 GLU A CA 1
ATOM 1445 C C . GLU A 1 193 ? -48.169 21.637 34.761 1.00 58.69 193 GLU A C 1
ATOM 1447 O O . GLU A 1 193 ? -49.234 21.911 34.212 1.00 58.69 193 GLU A O 1
ATOM 1452 N N . LEU A 1 194 ? -47.480 20.538 34.429 1.00 47.31 194 LEU A N 1
ATOM 1453 C CA . LEU A 1 194 ? -48.160 19.266 34.165 1.00 47.31 194 LEU A CA 1
ATOM 1454 C C . LEU A 1 194 ? -47.215 18.078 34.388 1.00 47.31 194 LEU A C 1
ATOM 1456 O O . LEU A 1 194 ? -46.319 17.777 33.605 1.00 47.31 194 LEU A O 1
ATOM 1460 N N . SER A 1 195 ? -47.459 17.425 35.522 1.00 60.88 195 SER A N 1
ATOM 1461 C CA . SER A 1 195 ? -47.189 16.015 35.784 1.00 60.88 195 SER A CA 1
ATOM 1462 C C . SER A 1 195 ? -47.569 15.136 34.587 1.00 60.88 195 SER A C 1
ATOM 1464 O O . SER A 1 195 ? -48.699 15.214 34.106 1.00 60.88 195 SER A O 1
ATOM 1466 N N . SER A 1 196 ? -46.654 14.265 34.156 1.00 52.16 196 SER A N 1
ATOM 1467 C CA . SER A 1 196 ? -46.992 13.054 33.400 1.00 52.16 196 SER A CA 1
ATOM 1468 C C . SER A 1 196 ? -45.808 12.084 33.376 1.00 52.16 196 SER A C 1
ATOM 1470 O O . SER A 1 196 ? -45.015 12.050 32.438 1.00 52.16 196 SER A O 1
ATOM 1472 N N . GLU A 1 197 ? -45.735 11.256 34.420 1.00 56.12 197 GLU A N 1
ATOM 1473 C CA . GLU A 1 197 ? -44.957 10.010 34.554 1.00 56.12 197 GLU A CA 1
ATOM 1474 C C . GLU A 1 197 ? -45.351 8.912 33.525 1.00 56.12 197 GLU A C 1
ATOM 1476 O O . GLU A 1 197 ? -45.186 7.723 33.779 1.00 56.12 197 GLU A O 1
ATOM 1481 N N . GLU A 1 198 ? -45.874 9.261 32.344 1.00 52.81 198 GLU A N 1
ATOM 1482 C CA . GLU A 1 198 ? -46.583 8.318 31.459 1.00 52.81 198 GLU A CA 1
ATOM 1483 C C . GLU A 1 198 ? -46.070 8.289 30.005 1.00 52.81 198 GLU A C 1
ATOM 1485 O O . GLU A 1 198 ? -46.823 8.045 29.066 1.00 52.81 198 GLU A O 1
ATOM 1490 N N . GLN A 1 199 ? -44.762 8.491 29.797 1.00 49.53 199 GLN A N 1
ATOM 1491 C CA . GLN A 1 199 ? -44.125 8.391 28.471 1.00 49.53 199 GLN A CA 1
ATOM 1492 C C . GLN A 1 199 ? -42.825 7.556 28.458 1.00 49.53 199 GLN A C 1
ATOM 1494 O O . GLN A 1 199 ? -41.869 7.875 27.764 1.00 49.53 199 GLN A O 1
ATOM 1499 N N . MET A 1 200 ? -42.787 6.439 29.196 1.00 52.78 200 MET A N 1
ATOM 1500 C CA . MET A 1 200 ? -41.730 5.408 29.086 1.00 52.78 200 MET A CA 1
ATOM 1501 C C . MET A 1 200 ? -42.282 4.063 28.584 1.00 52.78 200 MET A C 1
ATOM 1503 O O . MET A 1 200 ? -42.046 3.008 29.173 1.00 52.78 200 MET A O 1
ATOM 1507 N N . LYS A 1 201 ? -43.078 4.066 27.511 1.00 52.56 201 LYS A N 1
ATOM 1508 C CA . LYS A 1 201 ? -43.599 2.816 26.936 1.00 52.56 201 LYS A CA 1
ATOM 1509 C C . LYS A 1 201 ? -43.650 2.883 25.415 1.00 52.56 201 LYS A C 1
ATOM 1511 O O . LYS A 1 201 ? -44.708 3.038 24.818 1.00 52.56 201 LYS A O 1
ATOM 1516 N N . GLY A 1 202 ? -42.476 2.784 24.806 1.00 54.69 202 GLY A N 1
ATOM 1517 C CA . GLY A 1 202 ? -42.346 2.684 23.359 1.00 54.69 202 GLY A CA 1
ATOM 1518 C C . GLY A 1 202 ? -41.010 3.189 22.841 1.00 54.69 202 GLY A C 1
ATOM 1519 O O . GLY A 1 202 ? -41.003 3.953 21.885 1.00 54.69 202 GLY A O 1
ATOM 1520 N N . GLU A 1 203 ? -39.887 2.789 23.447 1.00 62.69 203 GLU A N 1
ATOM 1521 C CA . GLU A 1 203 ? -38.663 2.687 22.647 1.00 62.69 203 GLU A CA 1
ATOM 1522 C C . GLU A 1 203 ? -38.926 1.566 21.638 1.00 62.69 203 GLU A C 1
ATOM 1524 O O . GLU A 1 203 ? -38.810 0.379 21.937 1.00 62.69 203 GLU A O 1
ATOM 1529 N N . GLU A 1 204 ? -39.448 1.962 20.480 1.00 67.19 204 GLU A N 1
ATOM 1530 C CA . GLU A 1 204 ? -39.589 1.123 19.302 1.00 67.19 204 GLU A CA 1
ATOM 1531 C C . GLU A 1 204 ? -38.175 0.661 18.938 1.00 67.19 204 GLU A C 1
ATOM 1533 O O . GLU A 1 204 ? -37.382 1.439 18.407 1.00 67.19 204 GLU A O 1
ATOM 1538 N N . GLU A 1 205 ? -37.827 -0.569 19.344 1.00 73.62 205 GLU A N 1
ATOM 1539 C CA . GLU A 1 205 ? -36.536 -1.189 19.048 1.00 73.62 205 GLU A CA 1
ATOM 1540 C C . GLU A 1 205 ? -36.264 -1.026 17.554 1.00 73.62 205 GLU A C 1
ATOM 1542 O O . GLU A 1 205 ? -36.962 -1.602 16.712 1.00 73.62 205 GLU A O 1
ATOM 1547 N N . ALA A 1 206 ? -35.267 -0.199 17.228 1.00 77.69 206 ALA A N 1
ATOM 1548 C CA . ALA A 1 206 ? -34.898 0.056 15.851 1.00 77.69 206 ALA A CA 1
ATOM 1549 C C . ALA A 1 206 ? -34.666 -1.293 15.146 1.00 77.69 206 ALA A C 1
ATOM 1551 O O . ALA A 1 206 ? -33.994 -2.168 15.704 1.00 77.69 206 ALA A O 1
ATOM 1552 N N . PRO A 1 207 ? -35.223 -1.489 13.938 1.00 82.31 207 PRO A N 1
ATOM 1553 C CA . PRO A 1 207 ? -35.164 -2.765 13.245 1.00 82.31 207 PRO A CA 1
ATOM 1554 C C . PRO A 1 207 ? -33.710 -3.212 13.116 1.00 82.31 207 PRO A C 1
ATOM 1556 O O . PRO A 1 207 ? -32.887 -2.534 12.493 1.00 82.31 207 PRO A O 1
ATOM 1559 N N . GLN A 1 208 ? -33.390 -4.353 13.731 1.00 80.94 208 GLN A N 1
ATOM 1560 C CA . GLN A 1 208 ? -32.033 -4.877 13.704 1.00 80.94 208 GLN A CA 1
ATOM 1561 C C . GLN A 1 208 ? -31.610 -5.134 12.248 1.00 80.94 208 GLN A C 1
ATOM 1563 O O . GLN A 1 208 ? -32.397 -5.665 11.456 1.00 80.94 208 GLN A O 1
ATOM 1568 N N . PRO A 1 209 ? -30.378 -4.760 11.856 1.00 83.62 209 PRO A N 1
ATOM 1569 C CA . PRO A 1 209 ? -29.919 -4.948 10.489 1.00 83.62 209 PRO A CA 1
ATOM 1570 C C . PRO A 1 209 ? -29.917 -6.439 10.132 1.00 83.62 209 PRO A C 1
ATOM 1572 O O . PRO A 1 209 ? -29.409 -7.266 10.883 1.00 83.62 209 PRO A O 1
ATOM 1575 N N . ALA A 1 210 ? -30.429 -6.773 8.944 1.00 88.62 210 ALA A N 1
ATOM 1576 C CA . ALA A 1 210 ? -30.595 -8.153 8.468 1.00 88.62 210 ALA A CA 1
ATOM 1577 C C . ALA A 1 210 ? -29.287 -8.968 8.356 1.00 88.62 210 ALA A C 1
ATOM 1579 O O . ALA A 1 210 ? -29.327 -10.180 8.153 1.00 88.62 210 ALA A O 1
ATOM 1580 N N . TRP A 1 211 ? -28.126 -8.319 8.472 1.00 91.75 211 TRP A N 1
ATOM 1581 C CA . TRP A 1 211 ? -26.827 -8.978 8.513 1.00 91.75 211 TRP A CA 1
ATOM 1582 C C . TRP A 1 211 ? -25.934 -8.323 9.571 1.00 91.75 211 TRP A C 1
ATOM 1584 O O . TRP A 1 211 ? -25.824 -7.097 9.634 1.00 91.75 211 TRP A O 1
ATOM 1594 N N . GLN A 1 212 ? -25.297 -9.154 10.395 1.00 91.62 212 GLN A N 1
ATOM 1595 C CA . GLN A 1 212 ? -24.317 -8.741 11.395 1.00 91.62 212 GLN A CA 1
ATOM 1596 C C . GLN A 1 212 ? -23.071 -9.617 11.257 1.00 91.62 212 GLN A C 1
ATOM 1598 O O . GLN A 1 212 ? -23.162 -10.845 11.167 1.00 91.62 212 GLN A O 1
ATOM 1603 N N . LEU A 1 213 ? -21.899 -8.987 11.213 1.00 92.25 213 LEU A N 1
ATOM 1604 C CA . LEU A 1 213 ? -20.620 -9.688 11.190 1.00 92.25 213 LEU A CA 1
ATOM 1605 C C . LEU A 1 213 ? -20.168 -9.920 12.635 1.00 92.25 213 LEU A C 1
ATOM 1607 O O . LEU A 1 213 ? -20.068 -8.975 13.407 1.00 92.25 213 LEU A O 1
ATOM 1611 N N . SER A 1 214 ? -19.894 -11.171 13.005 1.00 92.62 214 SER A N 1
ATOM 1612 C CA . SER A 1 214 ? -19.338 -11.484 14.328 1.00 92.62 214 SER A CA 1
ATOM 1613 C C . SER A 1 214 ? -17.944 -10.869 14.485 1.00 92.62 214 SER A C 1
ATOM 1615 O O . SER A 1 214 ? -17.126 -10.958 13.561 1.00 92.62 214 SER A O 1
ATOM 1617 N N . PHE A 1 215 ? -17.672 -10.291 15.657 1.00 90.56 215 PHE A N 1
ATOM 1618 C CA . PHE A 1 215 ? -16.380 -9.695 16.006 1.00 90.56 215 PHE A CA 1
ATOM 1619 C C . PHE A 1 215 ? -15.188 -10.635 15.743 1.00 90.56 215 PHE A C 1
ATOM 1621 O O . PHE A 1 215 ? -14.211 -10.216 15.131 1.00 90.56 215 PHE A O 1
ATOM 1628 N N . GLU A 1 216 ? -15.299 -11.925 16.078 1.00 91.50 216 GLU A N 1
ATOM 1629 C CA . GLU A 1 216 ? -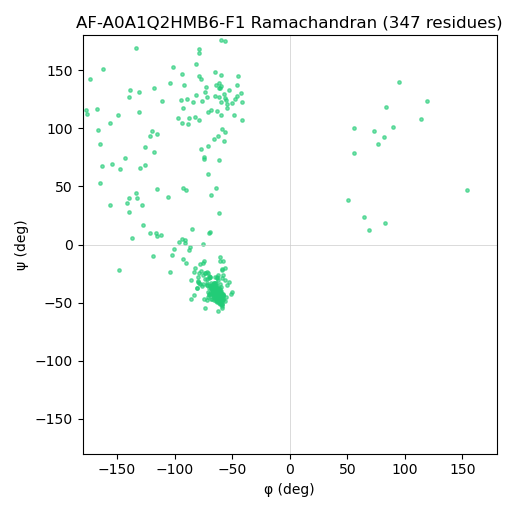14.225 -12.916 15.861 1.00 91.50 216 GLU A CA 1
ATOM 1630 C C . GLU A 1 216 ? -13.853 -13.050 14.386 1.00 91.50 216 GLU A C 1
ATOM 1632 O O . GLU A 1 216 ? -12.683 -13.121 14.009 1.00 91.50 216 GLU A O 1
ATOM 1637 N N . LYS A 1 217 ? -14.871 -13.055 13.521 1.00 93.50 217 LYS A N 1
ATOM 1638 C CA . LYS A 1 217 ? -14.660 -13.134 12.076 1.00 93.50 217 LYS A CA 1
ATOM 1639 C C . LYS A 1 217 ? -14.040 -11.843 11.564 1.00 93.50 217 LYS A C 1
ATOM 1641 O O . LYS A 1 217 ? -13.131 -11.907 10.742 1.00 93.50 217 LYS A O 1
ATOM 1646 N N . ALA A 1 218 ? -14.505 -10.693 12.049 1.00 93.38 218 ALA A N 1
ATOM 1647 C CA . ALA A 1 218 ? -13.942 -9.400 11.680 1.00 93.38 218 ALA A CA 1
ATOM 1648 C C . ALA A 1 218 ? -12.459 -9.304 12.067 1.00 93.38 218 ALA A C 1
ATOM 1650 O O . ALA A 1 218 ? -11.650 -8.900 11.237 1.00 93.38 218 ALA A O 1
ATOM 1651 N N . GLU A 1 219 ? -12.086 -9.750 13.270 1.00 93.06 219 GLU A N 1
ATOM 1652 C CA . GLU A 1 219 ? -10.698 -9.789 13.738 1.00 93.06 219 GLU A CA 1
ATOM 1653 C C . GLU A 1 219 ? -9.819 -10.679 12.854 1.00 93.06 219 GLU A C 1
ATOM 1655 O O . GLU A 1 219 ? -8.753 -10.249 12.407 1.00 93.06 219 GLU A O 1
ATOM 1660 N N . VAL A 1 220 ? -10.264 -11.903 12.556 1.00 95.38 220 VAL A N 1
ATOM 1661 C CA . VAL A 1 220 ? -9.504 -12.828 11.702 1.00 95.38 220 VAL A CA 1
ATOM 1662 C C . VAL A 1 220 ? -9.314 -12.249 10.302 1.00 95.38 220 VAL A C 1
ATOM 1664 O O . VAL A 1 220 ? -8.200 -12.272 9.778 1.00 95.38 220 VAL A O 1
ATOM 1667 N N . ILE A 1 221 ? -10.374 -11.701 9.700 1.00 95.38 221 ILE A N 1
ATOM 1668 C CA . ILE A 1 221 ? -10.304 -11.098 8.362 1.00 95.38 221 ILE A CA 1
ATOM 1669 C C . ILE A 1 221 ? -9.389 -9.871 8.384 1.00 95.38 221 ILE A C 1
ATOM 1671 O O . ILE A 1 221 ? -8.574 -9.710 7.477 1.00 95.38 221 ILE A O 1
ATOM 1675 N N . LEU A 1 222 ? -9.472 -9.031 9.417 1.00 94.62 222 LEU A N 1
ATOM 1676 C CA . LEU A 1 222 ? -8.635 -7.844 9.552 1.00 94.62 222 LEU A CA 1
ATOM 1677 C C . LEU A 1 222 ? -7.155 -8.215 9.686 1.00 94.62 222 LEU A C 1
ATOM 1679 O O . LEU A 1 222 ? -6.325 -7.682 8.953 1.00 94.62 222 LEU A O 1
ATOM 1683 N N . ASN A 1 223 ? -6.825 -9.162 10.567 1.00 95.19 223 ASN A N 1
ATOM 1684 C CA . ASN A 1 223 ? -5.456 -9.640 10.767 1.00 95.19 223 ASN A CA 1
ATOM 1685 C C . ASN A 1 223 ? -4.888 -10.271 9.490 1.00 95.19 223 ASN A C 1
ATOM 1687 O O . ASN A 1 223 ? -3.753 -9.978 9.106 1.00 95.19 223 ASN A O 1
ATOM 1691 N N . LEU A 1 224 ? -5.689 -11.089 8.801 1.00 96.62 224 LEU A N 1
ATOM 1692 C CA . LEU A 1 224 ? -5.305 -11.680 7.523 1.00 96.62 224 LEU A CA 1
ATOM 1693 C C . LEU A 1 224 ? -5.069 -10.598 6.464 1.00 96.62 224 LEU A C 1
ATOM 1695 O O . LEU A 1 224 ? -4.032 -10.606 5.807 1.00 96.62 224 LEU A O 1
ATOM 1699 N N . SER A 1 225 ? -5.996 -9.649 6.327 1.00 96.56 225 SER A N 1
ATOM 1700 C CA . SER A 1 225 ? -5.902 -8.565 5.349 1.00 96.56 225 SER A CA 1
ATOM 1701 C C . SER A 1 225 ? -4.681 -7.682 5.605 1.00 96.56 225 SER A C 1
ATOM 1703 O O . SER A 1 225 ? -3.880 -7.453 4.702 1.00 96.56 225 SER A O 1
ATOM 1705 N N . ASN A 1 226 ? -4.455 -7.275 6.854 1.00 96.06 226 ASN A N 1
ATOM 1706 C CA . ASN A 1 226 ? -3.273 -6.518 7.257 1.00 96.06 226 ASN A CA 1
ATOM 1707 C C . ASN A 1 226 ? -1.968 -7.257 6.939 1.00 96.06 226 ASN A C 1
ATOM 1709 O O . ASN A 1 226 ? -1.026 -6.646 6.433 1.00 96.06 226 ASN A O 1
ATOM 1713 N N . GLY A 1 227 ? -1.913 -8.564 7.211 1.00 96.44 227 GLY A N 1
ATOM 1714 C CA . GLY A 1 227 ? -0.772 -9.403 6.851 1.00 96.44 227 GLY A CA 1
ATOM 1715 C C . GLY A 1 227 ? -0.544 -9.430 5.340 1.00 96.44 227 GLY A C 1
ATOM 1716 O O . GLY A 1 227 ? 0.568 -9.177 4.880 1.00 96.44 227 GLY A O 1
ATOM 1717 N N . VAL A 1 228 ? -1.602 -9.664 4.558 1.00 97.50 228 VAL A N 1
ATOM 1718 C CA . VAL A 1 228 ? -1.546 -9.679 3.088 1.00 97.50 228 VAL A CA 1
ATOM 1719 C C . VAL A 1 228 ? -1.069 -8.336 2.535 1.00 97.50 228 VAL A C 1
ATOM 1721 O O . VAL A 1 228 ? -0.173 -8.326 1.690 1.00 97.50 228 VAL A O 1
ATOM 1724 N N . VAL A 1 229 ? -1.597 -7.209 3.023 1.00 97.56 229 VAL A N 1
ATOM 1725 C CA . VAL A 1 229 ? -1.154 -5.866 2.608 1.00 97.56 229 VAL A CA 1
ATOM 1726 C C . VAL A 1 229 ? 0.311 -5.650 2.959 1.00 97.56 229 VAL A C 1
ATOM 1728 O O . VAL A 1 229 ? 1.080 -5.233 2.095 1.00 97.56 229 VAL A O 1
ATOM 1731 N N . PHE A 1 230 ? 0.718 -5.972 4.190 1.00 97.25 230 PHE A N 1
ATOM 1732 C CA . PHE A 1 230 ? 2.096 -5.785 4.639 1.00 97.25 230 PHE A CA 1
ATOM 1733 C C . PHE A 1 230 ? 3.089 -6.556 3.764 1.00 97.25 230 PHE A C 1
ATOM 1735 O O . PHE A 1 230 ? 4.023 -5.965 3.219 1.00 97.25 230 PHE A O 1
ATOM 1742 N N . PHE A 1 231 ? 2.867 -7.860 3.578 1.00 97.94 231 PHE A N 1
ATOM 1743 C CA . PHE A 1 231 ? 3.744 -8.683 2.747 1.00 97.94 231 PHE A CA 1
ATOM 1744 C C . PHE A 1 231 ? 3.722 -8.235 1.285 1.00 97.94 231 PHE A C 1
ATOM 1746 O O . PHE A 1 231 ? 4.775 -8.183 0.654 1.00 97.94 231 PHE A O 1
ATOM 1753 N N . SER A 1 232 ? 2.562 -7.848 0.752 1.00 98.12 232 SER A N 1
ATOM 1754 C CA . SER A 1 232 ? 2.457 -7.367 -0.630 1.00 98.12 232 SER A CA 1
ATOM 1755 C C . SER A 1 232 ? 3.217 -6.060 -0.841 1.00 98.12 232 SER A C 1
ATOM 1757 O O . SER A 1 232 ? 3.962 -5.948 -1.810 1.00 98.12 232 SER A O 1
ATOM 1759 N N . LEU A 1 233 ? 3.110 -5.097 0.081 1.00 98.12 233 LEU A N 1
ATOM 1760 C CA . LEU A 1 233 ? 3.886 -3.853 0.034 1.00 98.12 233 LEU A CA 1
ATOM 1761 C C . LEU A 1 233 ? 5.392 -4.118 0.163 1.00 98.12 233 LEU A C 1
ATOM 1763 O O . LEU A 1 233 ? 6.185 -3.507 -0.555 1.00 98.12 233 LEU A O 1
ATOM 1767 N N . LEU A 1 234 ? 5.794 -5.060 1.022 1.00 98.00 234 LEU A N 1
ATOM 1768 C CA . LEU A 1 234 ? 7.194 -5.455 1.175 1.00 98.00 234 LEU A CA 1
ATOM 1769 C C . LEU A 1 234 ? 7.749 -6.076 -0.116 1.00 98.00 234 LEU A C 1
ATOM 1771 O O . LEU A 1 234 ? 8.798 -5.652 -0.603 1.00 98.00 234 LEU A O 1
ATOM 1775 N N . PHE A 1 235 ? 7.037 -7.037 -0.713 1.00 98.06 235 PHE A N 1
ATOM 1776 C CA . PHE A 1 235 ? 7.436 -7.649 -1.984 1.00 98.06 235 PHE A CA 1
ATOM 1777 C C . PHE A 1 235 ? 7.403 -6.655 -3.145 1.00 98.06 235 PHE A C 1
ATOM 1779 O O . PHE A 1 235 ? 8.287 -6.682 -4.005 1.00 98.06 235 PHE A O 1
ATOM 1786 N N . PHE A 1 236 ? 6.444 -5.731 -3.155 1.00 98.25 236 PHE A N 1
ATOM 1787 C CA . PHE A 1 236 ? 6.390 -4.632 -4.113 1.00 98.25 236 PHE A CA 1
ATOM 1788 C C . PHE A 1 236 ? 7.639 -3.741 -4.013 1.00 98.25 236 PHE A C 1
ATOM 1790 O O . PHE A 1 236 ? 8.313 -3.513 -5.020 1.00 98.25 236 PHE A O 1
ATOM 1797 N N . ALA A 1 237 ? 8.019 -3.313 -2.805 1.00 98.25 237 ALA A N 1
ATOM 1798 C CA . ALA A 1 237 ? 9.226 -2.519 -2.573 1.00 98.25 237 ALA A CA 1
ATOM 1799 C C . ALA A 1 237 ? 10.510 -3.275 -2.964 1.00 98.25 237 ALA A C 1
ATOM 1801 O O . ALA A 1 237 ? 11.369 -2.721 -3.655 1.00 98.25 237 ALA A O 1
ATOM 1802 N N . MET A 1 238 ? 10.614 -4.559 -2.607 1.00 98.12 238 MET A N 1
ATOM 1803 C CA . MET A 1 238 ? 11.725 -5.430 -3.014 1.00 98.12 238 MET A CA 1
ATOM 1804 C C . MET A 1 238 ? 11.821 -5.565 -4.538 1.00 98.12 238 MET A C 1
ATOM 1806 O O . MET A 1 238 ? 12.915 -5.517 -5.098 1.00 98.12 238 MET A O 1
ATOM 1810 N N . THR A 1 239 ? 10.689 -5.667 -5.235 1.00 97.75 239 THR A N 1
ATOM 1811 C CA . THR A 1 239 ? 10.653 -5.744 -6.704 1.00 97.75 239 THR A CA 1
ATOM 1812 C C . THR A 1 239 ? 11.122 -4.434 -7.348 1.00 97.75 239 THR A C 1
ATOM 1814 O O . THR A 1 239 ? 11.860 -4.454 -8.339 1.00 97.75 239 THR A O 1
ATOM 1817 N N . CYS A 1 240 ? 10.770 -3.279 -6.772 1.00 97.00 240 CYS A N 1
ATOM 1818 C CA . CYS A 1 240 ? 11.297 -1.975 -7.192 1.00 97.00 240 CYS A CA 1
ATOM 1819 C C . CYS A 1 240 ? 12.818 -1.867 -6.965 1.00 97.00 240 CYS A C 1
ATOM 1821 O O . CYS A 1 240 ? 13.539 -1.373 -7.836 1.00 97.00 240 CYS A O 1
ATOM 1823 N N . MET A 1 241 ? 13.324 -2.381 -5.840 1.00 97.31 241 MET A N 1
ATOM 1824 C CA . MET A 1 241 ? 14.764 -2.453 -5.556 1.00 97.31 241 MET A CA 1
ATOM 1825 C C . MET A 1 241 ? 15.500 -3.333 -6.571 1.00 97.31 241 MET A C 1
ATOM 1827 O O . MET A 1 241 ? 16.473 -2.885 -7.173 1.00 97.31 241 MET A O 1
ATOM 1831 N N . MET A 1 242 ? 14.995 -4.537 -6.850 1.00 96.81 242 MET A N 1
ATOM 1832 C CA . MET A 1 242 ? 15.569 -5.425 -7.871 1.00 96.81 242 MET A CA 1
ATOM 1833 C C . MET A 1 242 ? 15.563 -4.779 -9.260 1.00 96.81 242 MET A C 1
ATOM 1835 O O . MET A 1 242 ? 16.559 -4.842 -9.976 1.00 96.81 242 MET A O 1
ATOM 1839 N N . SER A 1 243 ? 14.488 -4.068 -9.617 1.00 95.12 243 SER A N 1
ATOM 1840 C CA . SER A 1 243 ? 14.415 -3.300 -10.872 1.00 95.12 243 SER A CA 1
ATOM 1841 C C . SER A 1 243 ? 15.498 -2.215 -10.952 1.00 95.12 243 SER A C 1
ATOM 1843 O O . SER A 1 243 ? 16.038 -1.936 -12.025 1.00 95.12 243 SER A O 1
ATOM 1845 N N . THR A 1 244 ? 15.857 -1.620 -9.812 1.00 95.81 244 THR A N 1
ATOM 1846 C CA . THR A 1 244 ? 16.947 -0.640 -9.716 1.00 95.81 244 THR A CA 1
ATOM 1847 C C . THR A 1 244 ? 18.302 -1.316 -9.898 1.00 95.81 244 THR A C 1
ATOM 1849 O O . THR A 1 244 ? 19.107 -0.833 -10.690 1.00 95.81 244 THR A O 1
ATOM 1852 N N . CYS A 1 245 ? 18.538 -2.460 -9.247 1.00 95.38 245 CYS A N 1
ATOM 1853 C CA . CYS A 1 245 ? 19.756 -3.254 -9.435 1.00 95.38 245 CYS A CA 1
ATOM 1854 C C . CYS A 1 245 ? 19.953 -3.638 -10.906 1.00 95.38 245 CYS A C 1
ATOM 1856 O O . CYS A 1 245 ? 21.016 -3.374 -11.460 1.00 95.38 245 CYS A O 1
ATOM 1858 N N . VAL A 1 246 ? 18.911 -4.155 -11.567 1.00 93.69 246 VAL A N 1
ATOM 1859 C CA . VAL A 1 246 ? 18.950 -4.482 -13.004 1.00 93.69 246 VAL A CA 1
ATOM 1860 C C . VAL A 1 246 ? 19.241 -3.238 -13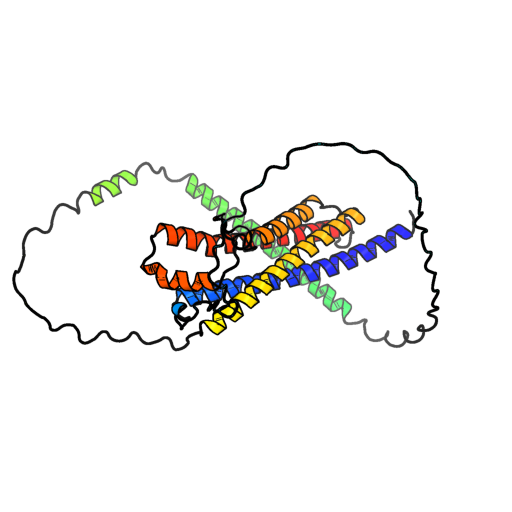.846 1.00 93.69 246 VAL A C 1
ATOM 1862 O O . VAL A 1 246 ? 20.063 -3.295 -14.759 1.00 93.69 246 VAL A O 1
ATOM 1865 N N . SER A 1 247 ? 18.636 -2.091 -13.516 1.00 92.81 247 SER A N 1
ATOM 1866 C CA . SER A 1 247 ? 18.891 -0.834 -14.233 1.00 92.81 247 SER A CA 1
ATOM 1867 C C . SER A 1 247 ? 20.346 -0.391 -14.145 1.00 92.81 247 SER A C 1
ATOM 1869 O O . SER A 1 247 ? 20.922 0.019 -15.151 1.00 92.81 247 SER A O 1
ATOM 1871 N N . VAL A 1 248 ? 20.943 -0.487 -12.956 1.00 93.38 248 VAL A N 1
ATOM 1872 C CA . VAL A 1 248 ? 22.346 -0.128 -12.725 1.00 93.38 248 VAL A CA 1
ATOM 1873 C C . VAL A 1 248 ? 23.270 -1.113 -13.439 1.00 93.38 248 VAL A C 1
ATOM 1875 O O . VAL A 1 248 ? 24.161 -0.687 -14.168 1.00 93.38 248 VAL A O 1
ATOM 1878 N N . SER A 1 249 ? 23.029 -2.419 -13.305 1.00 92.38 249 SER A N 1
ATOM 1879 C CA . SER A 1 249 ? 23.858 -3.459 -13.927 1.00 92.38 249 SER A CA 1
ATOM 1880 C C . SER A 1 249 ? 23.852 -3.392 -15.455 1.00 92.38 249 SER A C 1
ATOM 1882 O O . SER A 1 249 ? 24.895 -3.573 -16.079 1.00 92.38 249 SER A O 1
ATOM 1884 N N . ALA A 1 250 ? 22.704 -3.092 -16.065 1.00 90.44 250 ALA A N 1
ATOM 1885 C CA . ALA A 1 250 ? 22.566 -3.000 -17.517 1.00 90.44 250 ALA A CA 1
ATOM 1886 C C . ALA A 1 250 ? 22.746 -1.569 -18.070 1.00 90.44 250 ALA A C 1
ATOM 1888 O O . ALA A 1 250 ? 22.583 -1.354 -19.272 1.00 90.44 250 ALA A O 1
ATOM 1889 N N . ASN A 1 251 ? 23.100 -0.586 -17.225 1.00 91.69 251 ASN A N 1
ATOM 1890 C CA . ASN A 1 251 ? 23.209 0.838 -17.582 1.00 91.69 251 ASN A CA 1
ATOM 1891 C C . ASN A 1 251 ? 21.963 1.375 -18.313 1.00 91.69 251 ASN A C 1
ATOM 1893 O O . ASN A 1 251 ? 22.041 2.177 -19.251 1.00 91.69 251 ASN A O 1
ATOM 1897 N N . LEU A 1 252 ? 20.790 0.916 -17.880 1.00 85.00 252 LEU A N 1
ATOM 1898 C CA . LEU A 1 252 ? 19.506 1.338 -18.415 1.00 85.00 252 LEU A CA 1
ATOM 1899 C C . LEU A 1 252 ? 19.208 2.730 -17.845 1.00 85.00 252 LEU A C 1
ATOM 1901 O O . LEU A 1 252 ? 19.230 2.951 -16.635 1.00 85.00 252 LEU A O 1
ATOM 1905 N N . GLY A 1 253 ? 18.988 3.707 -18.725 1.00 89.25 253 GLY A N 1
ATOM 1906 C CA . GLY A 1 253 ? 18.677 5.077 -18.312 1.00 89.25 253 GLY A CA 1
ATOM 1907 C C . GLY A 1 253 ? 17.406 5.173 -17.453 1.00 89.25 253 GLY A C 1
ATOM 1908 O O . GLY A 1 253 ? 16.691 4.200 -17.245 1.00 89.25 253 GLY A O 1
ATOM 1909 N N . GLY A 1 254 ? 17.092 6.376 -16.967 1.00 91.25 254 GLY A N 1
ATOM 1910 C CA . GLY A 1 254 ? 15.895 6.586 -16.140 1.00 91.25 254 GLY A CA 1
ATOM 1911 C C . GLY A 1 254 ? 16.075 6.229 -14.660 1.00 91.25 254 GLY A C 1
ATOM 1912 O O . GLY A 1 254 ? 15.084 6.092 -13.944 1.00 91.25 254 GLY A O 1
ATOM 1913 N N . MET A 1 255 ? 17.326 6.137 -14.186 1.00 93.38 255 MET A N 1
ATOM 1914 C CA . MET A 1 255 ? 17.670 5.850 -12.785 1.00 93.38 255 MET A CA 1
ATOM 1915 C C . MET A 1 255 ? 16.926 6.750 -11.788 1.00 93.38 255 MET A C 1
ATOM 1917 O O . MET A 1 255 ? 16.419 6.268 -10.786 1.00 93.38 255 MET A O 1
ATOM 1921 N N . SER A 1 256 ? 16.775 8.045 -12.088 1.00 95.50 256 SER A N 1
ATOM 1922 C CA . SER A 1 256 ? 16.049 8.969 -11.206 1.00 95.50 256 SER A CA 1
ATOM 1923 C C . SER A 1 256 ? 14.605 8.520 -10.942 1.00 95.50 256 SER A C 1
ATOM 1925 O O . SER A 1 256 ? 14.169 8.529 -9.794 1.00 95.50 256 SER A O 1
ATOM 1927 N N . LYS A 1 257 ? 13.877 8.062 -11.971 1.00 95.81 257 LYS A N 1
ATOM 1928 C CA . LYS A 1 257 ? 12.474 7.648 -11.826 1.00 95.81 257 LYS A CA 1
ATOM 1929 C C . LYS A 1 257 ? 12.337 6.341 -11.051 1.00 95.81 257 LYS A C 1
ATOM 1931 O O . LYS A 1 257 ? 11.456 6.249 -10.199 1.00 95.81 257 LYS A O 1
ATOM 1936 N N . ILE A 1 258 ? 13.208 5.360 -11.298 1.00 96.38 258 ILE A N 1
ATOM 1937 C CA . ILE A 1 258 ? 13.160 4.097 -10.549 1.00 96.38 258 ILE A CA 1
ATOM 1938 C C . ILE A 1 258 ? 13.592 4.286 -9.088 1.00 96.38 258 ILE A C 1
ATOM 1940 O O . ILE A 1 258 ? 12.937 3.749 -8.199 1.00 96.38 258 ILE A O 1
ATOM 1944 N N . THR A 1 259 ? 14.585 5.138 -8.810 1.00 96.81 259 THR A N 1
ATOM 1945 C CA . THR A 1 259 ? 14.964 5.489 -7.432 1.00 96.81 259 THR A CA 1
ATOM 1946 C C . THR A 1 259 ? 13.817 6.183 -6.700 1.00 96.81 259 THR A C 1
ATOM 1948 O O . THR A 1 259 ? 13.516 5.820 -5.567 1.00 96.81 259 THR A O 1
ATOM 1951 N N . SER A 1 260 ? 13.114 7.129 -7.335 1.00 97.62 260 SER A N 1
ATOM 1952 C CA . SER A 1 260 ? 11.910 7.725 -6.738 1.00 97.62 260 SER A CA 1
ATOM 1953 C C . SER A 1 260 ? 10.825 6.680 -6.468 1.00 97.62 260 SER A C 1
ATOM 1955 O O . SER A 1 260 ? 10.210 6.713 -5.407 1.00 97.62 260 SER A O 1
ATOM 1957 N N . ALA A 1 261 ? 10.614 5.720 -7.377 1.00 97.56 261 ALA A N 1
ATOM 1958 C CA . ALA A 1 261 ? 9.660 4.632 -7.160 1.00 97.56 261 ALA A CA 1
ATOM 1959 C C . ALA A 1 261 ? 10.024 3.771 -5.939 1.00 97.56 261 ALA A C 1
ATOM 1961 O O . ALA A 1 261 ? 9.150 3.451 -5.136 1.00 97.56 261 ALA A O 1
ATOM 1962 N N . VAL A 1 262 ? 11.310 3.448 -5.765 1.00 98.00 262 VAL A N 1
ATOM 1963 C CA . VAL A 1 262 ? 11.827 2.750 -4.578 1.00 98.00 262 VAL A CA 1
ATOM 1964 C C . VAL A 1 262 ? 11.577 3.555 -3.307 1.00 98.00 262 VAL A C 1
ATOM 1966 O O . VAL A 1 262 ? 11.093 2.994 -2.329 1.00 98.00 262 VAL A O 1
ATOM 1969 N N . LEU A 1 263 ? 11.871 4.858 -3.315 1.00 98.12 263 LEU A N 1
ATOM 1970 C CA . LEU A 1 263 ? 11.671 5.720 -2.148 1.00 98.12 263 LEU A CA 1
ATOM 1971 C C . LEU A 1 263 ? 10.195 5.791 -1.745 1.00 98.12 263 LEU A C 1
ATOM 1973 O O . LEU A 1 263 ? 9.883 5.629 -0.569 1.00 98.12 263 LEU A O 1
ATOM 1977 N N . PHE A 1 264 ? 9.284 5.968 -2.706 1.00 98.44 264 PHE A N 1
ATOM 1978 C CA . PHE A 1 264 ? 7.847 5.982 -2.424 1.00 98.44 264 PHE A CA 1
ATOM 1979 C C . PHE A 1 264 ? 7.333 4.621 -1.939 1.00 98.44 264 PHE A C 1
ATOM 1981 O O . PHE A 1 264 ? 6.563 4.576 -0.982 1.00 98.44 264 PHE A O 1
ATOM 1988 N N . ALA A 1 265 ? 7.792 3.512 -2.530 1.00 98.06 265 ALA A N 1
ATOM 1989 C CA . ALA A 1 265 ? 7.428 2.169 -2.076 1.00 98.06 265 ALA A CA 1
ATOM 1990 C C . ALA A 1 265 ? 7.947 1.882 -0.656 1.00 98.06 265 ALA A C 1
ATOM 1992 O O . ALA A 1 265 ? 7.212 1.359 0.178 1.00 98.06 265 ALA A O 1
ATOM 1993 N N . GLY A 1 266 ? 9.190 2.267 -0.354 1.00 98.06 266 GLY A N 1
ATOM 1994 C CA . GLY A 1 266 ? 9.771 2.145 0.984 1.00 98.06 266 GLY A CA 1
ATOM 1995 C C . GLY A 1 266 ? 9.040 3.005 2.015 1.00 98.06 266 GLY A C 1
ATOM 1996 O O . GLY A 1 266 ? 8.714 2.520 3.095 1.00 98.06 266 GLY A O 1
ATOM 1997 N N . ALA A 1 267 ? 8.705 4.250 1.664 1.00 98.00 267 ALA A N 1
ATOM 1998 C CA . ALA A 1 267 ? 7.898 5.124 2.512 1.00 98.00 267 ALA A CA 1
ATOM 1999 C C . ALA A 1 267 ? 6.508 4.526 2.783 1.00 98.00 267 ALA A C 1
ATOM 2001 O O . ALA A 1 267 ? 6.058 4.543 3.925 1.00 98.00 267 ALA A O 1
ATOM 2002 N N . ALA A 1 268 ? 5.855 3.937 1.775 1.00 97.88 268 ALA A N 1
ATOM 2003 C CA . ALA A 1 268 ? 4.572 3.258 1.953 1.00 97.88 268 ALA A CA 1
ATOM 2004 C C . ALA A 1 268 ? 4.668 2.103 2.968 1.00 97.88 268 ALA A C 1
ATOM 2006 O O . ALA A 1 268 ? 3.815 1.998 3.847 1.00 97.88 268 ALA A O 1
ATOM 2007 N N . VAL A 1 269 ? 5.727 1.283 2.908 1.00 98.00 269 VAL A N 1
ATOM 2008 C CA . VAL A 1 269 ? 5.980 0.215 3.898 1.00 98.00 269 VAL A CA 1
ATOM 2009 C C . VAL A 1 269 ? 6.184 0.798 5.298 1.00 98.00 269 VAL A C 1
ATOM 2011 O O . VAL A 1 269 ? 5.589 0.308 6.256 1.00 98.00 269 VAL A O 1
ATOM 2014 N N . VAL A 1 270 ? 6.985 1.861 5.417 1.00 96.75 270 VAL A N 1
ATOM 2015 C CA . VAL A 1 270 ? 7.253 2.553 6.687 1.00 96.75 270 VAL A CA 1
ATOM 2016 C C . VAL A 1 270 ? 5.962 3.094 7.299 1.00 96.75 270 VAL A C 1
ATOM 2018 O O . VAL A 1 270 ? 5.685 2.798 8.452 1.00 96.75 270 VAL A O 1
ATOM 2021 N N . PHE A 1 271 ? 5.133 3.831 6.557 1.00 96.38 271 PHE A N 1
ATOM 2022 C CA . PHE A 1 271 ? 3.881 4.383 7.096 1.00 96.38 271 PHE A CA 1
ATOM 2023 C C . PHE A 1 271 ? 2.813 3.318 7.371 1.00 96.38 271 PHE A C 1
ATOM 2025 O O . PHE A 1 271 ? 1.974 3.502 8.256 1.00 96.38 271 PHE A O 1
ATOM 2032 N N . PHE A 1 272 ? 2.838 2.194 6.650 1.00 95.94 272 PHE A N 1
ATOM 2033 C CA . PHE A 1 272 ? 1.930 1.084 6.923 1.00 95.94 272 PHE A CA 1
ATOM 2034 C C . PHE A 1 272 ? 2.294 0.338 8.214 1.00 95.94 272 PHE A C 1
ATOM 2036 O O . PHE A 1 272 ? 1.404 -0.107 8.938 1.00 95.94 272 PHE A O 1
ATOM 2043 N N . PHE A 1 273 ? 3.588 0.222 8.525 1.00 94.81 273 PHE A N 1
ATOM 2044 C CA . PHE A 1 273 ? 4.079 -0.548 9.664 1.00 94.81 273 PHE A CA 1
ATOM 2045 C C . PHE A 1 273 ? 3.538 -0.030 11.016 1.00 94.81 273 PHE A C 1
ATOM 2047 O O . PHE A 1 273 ? 3.564 1.177 11.268 1.00 94.81 273 PHE A O 1
ATOM 2054 N N . PRO A 1 274 ? 3.074 -0.913 11.925 1.00 90.12 274 PRO A N 1
ATOM 2055 C CA . PRO A 1 274 ? 2.545 -0.514 13.228 1.00 90.12 274 PRO A CA 1
ATOM 2056 C C . PRO A 1 274 ? 3.677 -0.161 14.206 1.00 90.12 274 PRO A C 1
ATOM 2058 O O . PRO A 1 274 ? 4.053 -0.962 15.063 1.00 90.12 274 PRO A O 1
ATOM 2061 N N . TRP A 1 275 ? 4.199 1.066 14.127 1.00 90.25 275 TRP A N 1
ATOM 2062 C CA . TRP A 1 275 ? 5.265 1.565 15.017 1.00 90.25 275 TRP A CA 1
ATOM 2063 C C . TRP A 1 275 ? 4.929 1.490 16.515 1.00 90.25 275 TRP A C 1
ATOM 2065 O O . TRP A 1 275 ? 5.833 1.426 17.342 1.00 90.25 275 TRP A O 1
ATOM 2075 N N . GLN A 1 276 ? 3.644 1.399 16.854 1.00 84.88 276 GLN A N 1
ATOM 2076 C CA . GLN A 1 276 ? 3.139 1.279 18.224 1.00 84.88 276 GLN A CA 1
ATOM 2077 C C . GLN A 1 276 ? 3.599 0.004 18.946 1.00 84.88 276 GLN A C 1
ATOM 2079 O O . GLN A 1 276 ? 3.652 -0.010 20.172 1.00 84.88 276 GLN A O 1
ATOM 2084 N N . ILE A 1 277 ? 3.901 -1.074 18.211 1.00 85.75 277 ILE A N 1
ATOM 2085 C CA . ILE A 1 277 ? 4.335 -2.345 18.810 1.00 85.75 277 ILE A CA 1
ATOM 2086 C C . ILE A 1 277 ? 5.779 -2.242 19.329 1.00 85.75 277 ILE A C 1
ATOM 2088 O O . ILE A 1 277 ? 5.996 -2.530 20.505 1.00 85.75 277 ILE A O 1
ATOM 2092 N N . PRO A 1 278 ? 6.773 -1.843 18.509 1.00 88.75 278 PRO A N 1
ATOM 2093 C CA . PRO A 1 278 ? 8.146 -1.695 18.990 1.00 88.75 278 PRO A CA 1
ATOM 2094 C C . PRO A 1 278 ? 8.371 -0.440 19.842 1.00 88.75 278 PRO A C 1
ATOM 2096 O O . PRO A 1 278 ? 9.281 -0.436 20.665 1.00 88.75 278 PRO A O 1
ATOM 2099 N N . PHE A 1 279 ? 7.574 0.616 19.654 1.00 87.38 279 PHE A N 1
ATOM 2100 C CA . PHE A 1 279 ? 7.765 1.900 20.326 1.00 87.38 279 PHE A CA 1
ATOM 2101 C C . PHE A 1 279 ? 6.495 2.326 21.057 1.00 87.38 279 PHE A C 1
ATOM 2103 O O . PHE A 1 279 ? 5.854 3.306 20.688 1.00 87.38 279 PHE A O 1
ATOM 2110 N N . SER A 1 280 ? 6.142 1.606 22.122 1.00 82.88 280 SER A N 1
ATOM 2111 C CA . SER A 1 280 ? 4.955 1.916 22.932 1.00 82.88 280 SER A CA 1
ATOM 2112 C C . SER A 1 280 ? 4.972 3.323 23.545 1.00 82.88 280 SER A C 1
ATOM 2114 O O . SER A 1 280 ? 3.922 3.846 23.896 1.00 82.88 280 SER A O 1
ATOM 2116 N N . GLU A 1 281 ? 6.152 3.934 23.679 1.00 85.56 281 GLU A N 1
ATOM 2117 C CA . GLU A 1 281 ? 6.323 5.299 24.193 1.00 85.56 281 GLU A CA 1
ATOM 2118 C C . GLU A 1 281 ? 6.090 6.384 23.129 1.00 85.56 281 GLU A C 1
ATOM 2120 O O . GLU A 1 281 ? 5.823 7.537 23.472 1.00 85.56 281 GLU A O 1
ATOM 2125 N N . LEU A 1 282 ? 6.170 6.041 21.837 1.00 79.56 282 LEU A N 1
ATOM 2126 C CA . LEU A 1 282 ? 5.908 6.983 20.754 1.00 79.56 282 LEU A CA 1
ATOM 2127 C C . LEU A 1 282 ? 4.451 6.879 20.300 1.00 79.56 282 LEU A C 1
ATOM 2129 O O . LEU A 1 282 ? 3.990 5.847 19.822 1.00 79.56 282 LEU A O 1
ATOM 2133 N N . TYR A 1 283 ? 3.751 8.011 20.321 1.00 77.56 283 TYR A N 1
ATOM 2134 C CA . TYR A 1 283 ? 2.388 8.157 19.794 1.00 77.56 283 TYR A CA 1
ATOM 2135 C C . TYR A 1 283 ? 2.294 8.059 18.257 1.00 77.56 283 TYR A C 1
ATOM 2137 O O . TYR A 1 283 ? 1.253 8.367 17.676 1.00 77.56 283 TYR A O 1
ATOM 2145 N N . ILE A 1 284 ? 3.363 7.644 17.569 1.00 80.56 284 ILE A N 1
ATOM 2146 C CA . ILE A 1 284 ? 3.363 7.509 16.112 1.00 80.56 284 ILE A CA 1
ATOM 2147 C C . ILE A 1 284 ? 2.653 6.211 15.760 1.00 80.56 284 ILE A C 1
ATOM 2149 O O . ILE A 1 284 ? 3.164 5.107 15.947 1.00 80.56 284 ILE A O 1
ATOM 2153 N N . ALA A 1 285 ? 1.445 6.359 15.242 1.00 85.00 285 ALA A N 1
ATOM 2154 C CA . ALA A 1 285 ? 0.643 5.240 14.824 1.00 85.00 285 ALA A CA 1
ATOM 2155 C C . ALA A 1 285 ? 0.865 4.905 13.345 1.00 85.00 285 ALA A C 1
ATOM 2157 O O . ALA A 1 285 ? 0.926 5.803 12.511 1.00 85.00 285 ALA A O 1
ATOM 2158 N N . GLY A 1 286 ? 0.972 3.615 13.023 1.00 91.56 286 GLY A N 1
ATOM 2159 C CA . GLY A 1 286 ? 0.953 3.142 11.637 1.00 91.56 286 GLY A CA 1
ATOM 2160 C C . GLY A 1 286 ? -0.464 3.087 11.062 1.00 91.56 286 GLY A C 1
ATOM 2161 O O . GLY A 1 286 ? -1.449 3.165 11.806 1.00 91.56 286 GLY A O 1
ATOM 2162 N N . ALA A 1 287 ? -0.560 2.901 9.742 1.00 93.50 287 ALA A N 1
ATOM 2163 C CA . ALA A 1 287 ? -1.835 2.701 9.044 1.00 93.50 287 ALA A CA 1
ATOM 2164 C C . ALA A 1 287 ? -2.448 1.300 9.259 1.00 93.50 287 ALA A C 1
ATOM 2166 O O . ALA A 1 287 ? -3.615 1.089 8.938 1.00 93.50 287 ALA A O 1
ATOM 2167 N N . MET A 1 288 ? -1.679 0.334 9.776 1.00 94.12 288 MET A N 1
ATOM 2168 C CA . MET A 1 288 ? -2.191 -0.997 10.110 1.00 94.12 288 MET A CA 1
ATOM 2169 C C . MET A 1 288 ? -3.217 -0.912 11.250 1.00 94.12 288 MET A C 1
ATOM 2171 O O . MET A 1 288 ? -2.944 -0.348 12.311 1.00 94.12 288 MET A O 1
ATOM 2175 N N . TYR A 1 289 ? -4.388 -1.504 11.024 1.00 90.88 289 TYR A N 1
ATOM 2176 C CA . TYR A 1 289 ? -5.480 -1.541 11.994 1.00 90.88 289 TYR A CA 1
ATOM 2177 C C . TYR A 1 289 ? -5.251 -2.645 13.023 1.00 90.88 289 TYR A C 1
ATOM 2179 O O . TYR A 1 289 ? -5.059 -3.797 12.638 1.00 90.88 289 TYR A O 1
ATOM 2187 N N . LEU A 1 290 ? -5.319 -2.348 14.318 1.00 91.12 290 LEU A N 1
ATOM 2188 C CA . LEU A 1 290 ? -5.309 -3.393 15.341 1.00 91.12 290 LEU A CA 1
ATOM 2189 C C . LEU A 1 290 ? -6.751 -3.779 15.707 1.00 91.12 290 LEU A C 1
ATOM 2191 O O . LEU A 1 290 ? -7.619 -2.912 15.765 1.00 91.12 290 LEU A O 1
ATOM 2195 N N . PRO A 1 291 ? -7.030 -5.050 16.055 1.00 88.19 291 PRO A N 1
ATOM 2196 C CA . PRO A 1 291 ? -8.359 -5.458 16.528 1.00 88.19 291 PRO A CA 1
ATOM 2197 C C . PRO A 1 291 ? -8.842 -4.648 17.742 1.00 88.19 291 PRO A C 1
ATOM 2199 O O . PRO A 1 2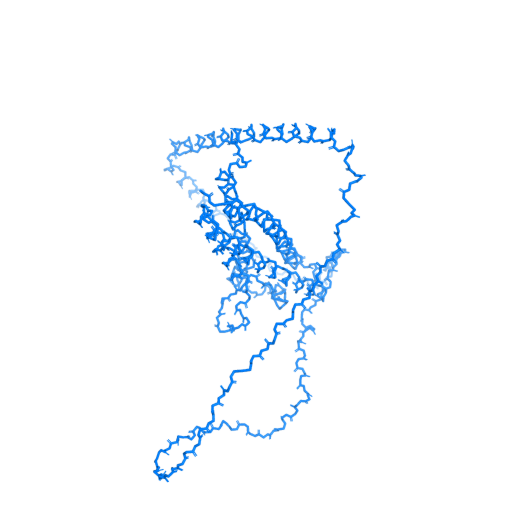91 ? -10.028 -4.367 17.885 1.00 88.19 291 PRO A O 1
ATOM 2202 N N . LYS A 1 292 ? -7.904 -4.197 18.585 1.00 86.44 292 LYS A N 1
ATOM 2203 C CA . LYS A 1 292 ? -8.174 -3.324 19.739 1.00 86.44 292 LYS A CA 1
ATOM 2204 C C . LYS A 1 292 ? -8.744 -1.962 19.340 1.00 86.44 292 LYS A C 1
ATOM 2206 O O . LYS A 1 292 ? -9.485 -1.375 20.121 1.00 86.44 292 LYS A O 1
ATOM 2211 N N . ASP A 1 293 ? -8.427 -1.478 18.141 1.00 86.50 293 ASP A N 1
ATOM 2212 C CA . ASP A 1 293 ? -8.923 -0.199 17.638 1.00 86.50 293 ASP A CA 1
ATOM 2213 C C . ASP A 1 293 ? -10.430 -0.272 17.332 1.00 86.50 293 ASP A C 1
ATOM 2215 O O . ASP A 1 293 ? -11.134 0.720 17.510 1.00 86.50 293 ASP A O 1
ATOM 2219 N N . ILE A 1 294 ? -10.955 -1.457 16.975 1.00 85.31 294 ILE A N 1
ATOM 2220 C CA . ILE A 1 294 ? -12.396 -1.685 16.750 1.00 85.31 294 ILE A CA 1
ATOM 2221 C C . ILE A 1 294 ? -13.201 -1.350 18.014 1.00 85.31 294 ILE A C 1
ATOM 2223 O O . ILE A 1 294 ? -14.219 -0.664 17.949 1.00 85.31 294 ILE A O 1
ATOM 2227 N N . ALA A 1 295 ? -12.698 -1.763 19.179 1.00 83.75 295 ALA A N 1
ATOM 2228 C CA . ALA A 1 295 ? -13.334 -1.512 20.472 1.00 83.75 295 ALA A CA 1
ATOM 2229 C C . ALA A 1 295 ? -13.388 -0.020 20.843 1.00 83.75 295 ALA A C 1
ATOM 2231 O O . ALA A 1 295 ? -14.265 0.414 21.590 1.00 83.75 295 ALA A O 1
ATOM 2232 N N . VAL A 1 296 ? -12.433 0.776 20.350 1.00 81.88 296 VAL A N 1
ATOM 2233 C CA . VAL A 1 296 ? -12.388 2.222 20.609 1.00 81.88 296 VAL A CA 1
ATOM 2234 C C . VAL A 1 296 ? -13.494 2.937 19.835 1.00 81.88 296 VAL A C 1
ATOM 2236 O O . VAL A 1 296 ? -14.086 3.878 20.362 1.00 81.88 296 VAL A O 1
ATOM 2239 N N . PHE A 1 297 ? -13.831 2.464 18.630 1.00 79.25 297 PHE A N 1
ATOM 2240 C CA . PHE A 1 297 ? -14.901 3.051 17.820 1.00 79.25 297 PHE A CA 1
ATOM 2241 C C . PHE A 1 297 ? -16.283 2.913 18.464 1.00 79.25 297 PHE A C 1
ATOM 2243 O O . PHE A 1 297 ? -17.087 3.831 18.353 1.00 79.25 297 PHE A O 1
ATOM 2250 N N . GLU A 1 298 ? -16.544 1.834 19.206 1.00 80.06 298 GLU A N 1
ATOM 2251 C CA . GLU A 1 298 ? -17.801 1.667 19.956 1.00 80.06 298 GLU A CA 1
ATOM 2252 C C . GLU A 1 298 ? -17.974 2.760 21.027 1.00 80.06 298 GLU A C 1
ATOM 2254 O O . GLU A 1 298 ? -19.082 3.206 21.318 1.00 80.06 298 GLU A O 1
ATOM 2259 N N . LYS A 1 299 ? -16.861 3.261 21.573 1.00 82.50 299 LYS A N 1
ATOM 2260 C CA . LYS A 1 299 ? -16.850 4.294 22.615 1.00 82.50 299 LYS A CA 1
ATOM 2261 C C . LYS A 1 299 ? -16.778 5.716 22.069 1.00 82.50 299 LYS A C 1
ATOM 2263 O O . LYS A 1 299 ? -16.771 6.647 22.874 1.00 82.50 299 LYS A O 1
ATOM 2268 N N . ILE A 1 300 ? -16.754 5.918 20.746 1.00 81.50 300 ILE A N 1
ATOM 2269 C CA . ILE A 1 300 ? -16.593 7.251 20.137 1.00 81.50 300 ILE A CA 1
ATOM 2270 C C . ILE A 1 300 ? -17.619 8.263 20.638 1.00 81.50 300 ILE A C 1
ATOM 2272 O O . ILE A 1 300 ? -17.262 9.421 20.822 1.00 81.50 300 ILE A O 1
ATOM 2276 N N . ALA A 1 301 ? -18.852 7.835 20.926 1.00 80.38 301 ALA A N 1
ATOM 2277 C CA . ALA A 1 301 ? -19.892 8.723 21.451 1.00 80.38 301 ALA A CA 1
ATOM 2278 C C . ALA A 1 301 ? -19.507 9.395 22.786 1.00 80.38 301 ALA A C 1
ATOM 2280 O O . ALA A 1 301 ? -20.063 10.430 23.137 1.00 80.38 301 ALA A O 1
ATOM 2281 N N . SER A 1 302 ? -18.550 8.816 23.518 1.00 87.75 302 SER A N 1
ATOM 2282 C CA . SER A 1 302 ? -18.028 9.338 24.786 1.00 87.75 302 SER A CA 1
ATOM 2283 C C . SER A 1 302 ? -16.668 10.040 24.672 1.00 87.75 302 SER A C 1
ATOM 2285 O O . SER A 1 302 ? -16.216 10.634 25.650 1.00 87.75 302 SER A O 1
ATOM 2287 N N . LEU A 1 303 ? -15.997 9.966 23.515 1.00 89.50 303 LEU A N 1
ATOM 2288 C CA . LEU A 1 303 ? -14.670 10.558 23.319 1.00 89.50 303 LEU A CA 1
ATOM 2289 C C . LEU A 1 303 ? -14.759 12.056 23.009 1.00 89.50 303 LEU A C 1
ATOM 2291 O O . LEU A 1 303 ? -15.751 12.553 22.474 1.00 89.50 303 LEU A O 1
ATOM 2295 N N . SER A 1 304 ? -13.682 12.784 23.314 1.00 93.19 304 SER A N 1
ATOM 2296 C CA . SER A 1 304 ? -13.569 14.184 22.917 1.00 93.19 304 SER A CA 1
ATOM 2297 C C . SER A 1 304 ? -13.514 14.304 21.389 1.00 93.19 304 SER A C 1
ATOM 2299 O O . SER A 1 304 ? -12.971 13.442 20.695 1.00 93.19 304 SER A O 1
ATOM 2301 N N . TRP A 1 305 ? -14.039 15.400 20.839 1.00 91.88 305 TRP A N 1
ATOM 2302 C CA . TRP A 1 305 ? -14.017 15.642 19.391 1.00 91.88 305 TRP A CA 1
ATOM 2303 C C . TRP A 1 305 ? -12.588 15.666 18.812 1.00 91.88 305 TRP A C 1
ATOM 2305 O O . TRP A 1 305 ? -12.386 15.289 17.660 1.00 91.88 305 TRP A O 1
ATOM 2315 N N . ILE A 1 306 ? -11.589 16.055 19.615 1.00 90.94 306 ILE A N 1
ATOM 2316 C CA . ILE A 1 306 ? -10.172 16.061 19.222 1.00 90.94 306 ILE A CA 1
ATOM 2317 C C . ILE A 1 306 ? -9.681 14.629 18.988 1.00 90.94 306 ILE A C 1
ATOM 2319 O O . ILE A 1 306 ? -9.060 14.360 17.959 1.00 90.94 306 ILE A O 1
ATOM 2323 N N . ASP A 1 307 ? -10.005 13.699 19.888 1.00 87.19 307 ASP A N 1
ATOM 2324 C CA . ASP A 1 307 ? -9.617 12.291 19.747 1.00 87.19 307 ASP A CA 1
ATOM 2325 C C . ASP A 1 307 ? -10.277 11.651 18.522 1.00 87.19 307 ASP A C 1
ATOM 2327 O O . ASP A 1 307 ? -9.650 10.861 17.815 1.00 87.19 307 ASP A O 1
ATOM 2331 N N . VAL A 1 308 ? -11.521 12.040 18.220 1.00 88.06 308 VAL A N 1
ATOM 2332 C CA . VAL A 1 308 ? -12.232 11.601 17.011 1.00 88.06 308 VAL A CA 1
ATOM 2333 C C . VAL A 1 308 ? -11.528 12.100 15.750 1.00 88.06 308 VAL A C 1
ATOM 2335 O O . VAL A 1 308 ? -11.352 11.321 14.812 1.00 88.06 308 VAL A O 1
ATOM 2338 N N . ILE A 1 309 ? -11.083 13.361 15.713 1.00 90.69 309 ILE A N 1
ATOM 2339 C CA . ILE A 1 309 ? -10.338 13.908 14.568 1.00 90.69 309 ILE A CA 1
ATOM 2340 C C . ILE A 1 309 ? -8.986 13.214 14.418 1.00 90.69 309 ILE A C 1
ATOM 2342 O O . ILE A 1 309 ? -8.652 12.786 13.316 1.00 90.69 309 ILE A O 1
ATOM 2346 N N . ILE A 1 310 ? -8.217 13.068 15.500 1.00 88.75 310 ILE A N 1
ATOM 2347 C CA . ILE A 1 310 ? -6.900 12.411 15.467 1.00 88.75 310 ILE A CA 1
ATOM 2348 C C . ILE A 1 310 ? -7.047 10.948 15.041 1.00 88.75 310 ILE A C 1
ATOM 2350 O O . ILE A 1 310 ? -6.300 10.478 14.181 1.00 88.75 310 ILE A O 1
ATOM 2354 N N . GLY A 1 311 ? -8.040 10.242 15.584 1.00 86.00 311 GLY A N 1
ATOM 2355 C CA . GLY A 1 311 ? -8.387 8.887 15.169 1.00 86.00 311 GLY A CA 1
ATOM 2356 C C . GLY A 1 311 ? -8.740 8.836 13.685 1.00 86.00 311 GLY A C 1
ATOM 2357 O O . GLY A 1 311 ? -8.141 8.072 12.934 1.00 86.00 311 GLY A O 1
ATOM 2358 N N . SER A 1 312 ? -9.640 9.700 13.224 1.00 88.88 312 SER A N 1
ATOM 2359 C CA . SER A 1 312 ? -10.055 9.748 11.815 1.00 88.88 312 SER A CA 1
ATOM 2360 C C . SER A 1 312 ? -8.887 10.057 10.876 1.00 88.88 312 SER A C 1
ATOM 2362 O O . SER A 1 312 ? -8.728 9.393 9.853 1.00 88.88 312 SER A O 1
ATOM 2364 N N . LEU A 1 313 ? -8.022 11.010 11.236 1.00 90.56 313 LEU A N 1
ATOM 2365 C CA . LEU A 1 313 ? -6.830 11.366 10.465 1.00 90.56 313 LEU A CA 1
ATOM 2366 C C . LEU A 1 313 ? -5.825 10.211 10.415 1.00 90.56 313 LEU A C 1
ATOM 2368 O O . LEU A 1 313 ? -5.219 9.971 9.374 1.00 90.56 313 LEU A O 1
ATOM 2372 N N . ARG A 1 314 ? -5.671 9.459 11.507 1.00 89.06 314 ARG A N 1
ATOM 2373 C CA . ARG A 1 314 ? -4.856 8.243 11.524 1.00 89.06 314 ARG A CA 1
ATOM 2374 C C . ARG A 1 314 ? -5.429 7.204 10.562 1.00 89.06 314 ARG A C 1
ATOM 2376 O O . ARG A 1 314 ? -4.717 6.756 9.672 1.00 89.06 314 ARG A O 1
ATOM 2383 N N . TYR A 1 315 ? -6.691 6.818 10.728 1.00 87.69 315 TYR A N 1
ATOM 2384 C CA . TYR A 1 315 ? -7.254 5.678 10.002 1.00 87.69 315 TYR A CA 1
ATOM 2385 C C . TYR A 1 315 ? -7.529 5.986 8.533 1.00 87.69 315 TYR A C 1
ATOM 2387 O O . TYR A 1 315 ? -7.122 5.219 7.668 1.00 87.69 315 TYR A O 1
ATOM 2395 N N . ALA A 1 316 ? -8.152 7.123 8.225 1.00 92.12 316 ALA A N 1
ATOM 2396 C CA . ALA A 1 316 ? -8.424 7.514 6.846 1.00 92.12 316 ALA A CA 1
ATOM 2397 C C . ALA A 1 316 ? -7.212 8.197 6.199 1.00 92.12 316 ALA A C 1
ATOM 2399 O O . ALA A 1 316 ? -6.862 7.893 5.060 1.00 92.12 316 ALA A O 1
ATOM 2400 N N . GLY A 1 317 ? -6.543 9.097 6.924 1.00 94.19 317 GLY A N 1
ATOM 2401 C CA . GLY A 1 317 ? -5.445 9.898 6.383 1.00 94.19 317 GLY A CA 1
ATOM 2402 C C . GLY A 1 317 ? -4.169 9.095 6.139 1.00 94.19 317 GLY A C 1
ATOM 2403 O O . GLY A 1 317 ? -3.623 9.178 5.040 1.00 94.19 317 GLY A O 1
ATOM 2404 N N . LEU A 1 318 ? -3.701 8.273 7.092 1.00 93.88 318 LEU A N 1
ATOM 2405 C CA . LEU A 1 318 ? -2.511 7.437 6.850 1.00 93.88 318 LEU A CA 1
ATOM 2406 C C . LEU A 1 318 ? -2.788 6.333 5.833 1.00 93.88 318 LEU A C 1
ATOM 2408 O O . LEU A 1 318 ? -1.916 6.024 5.025 1.00 93.88 318 LEU A O 1
ATOM 2412 N N . TRP A 1 319 ? -3.994 5.762 5.834 1.00 94.94 319 TRP A N 1
ATOM 2413 C CA . TRP A 1 319 ? -4.400 4.811 4.801 1.00 94.94 319 TRP A CA 1
ATOM 2414 C C . TRP A 1 319 ? -4.341 5.453 3.411 1.00 94.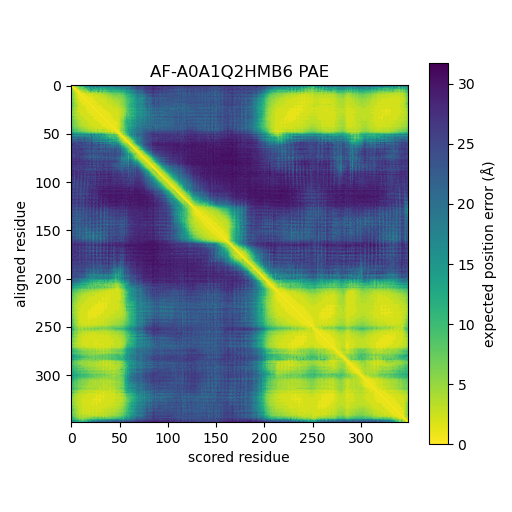94 319 TRP A C 1
ATOM 2416 O O . TRP A 1 319 ? -3.704 4.906 2.508 1.00 94.94 319 TRP A O 1
ATOM 2426 N N . LEU A 1 320 ? -4.924 6.649 3.256 1.00 96.19 320 LEU A N 1
ATOM 2427 C CA . LEU A 1 320 ? -4.910 7.389 1.994 1.00 96.19 320 LEU A CA 1
ATOM 2428 C C . LEU A 1 320 ? -3.481 7.770 1.599 1.00 96.19 320 LEU A C 1
ATOM 2430 O O . LEU A 1 320 ? -3.118 7.659 0.432 1.00 96.19 320 LEU A O 1
ATOM 2434 N N . LEU A 1 321 ? -2.647 8.159 2.564 1.00 97.00 321 LEU A N 1
ATOM 2435 C CA . LEU A 1 321 ? -1.235 8.456 2.339 1.00 97.00 321 LEU A CA 1
ATOM 2436 C C . LEU A 1 321 ? -0.483 7.232 1.799 1.00 97.00 321 LEU A C 1
ATOM 2438 O O . LEU A 1 321 ? 0.209 7.344 0.789 1.00 97.00 321 LEU A O 1
ATOM 2442 N N . VAL A 1 322 ? -0.635 6.062 2.428 1.00 97.38 322 VAL A N 1
ATOM 2443 C CA . VAL A 1 322 ? -0.022 4.804 1.961 1.00 97.38 322 VAL A CA 1
ATOM 2444 C C . VAL A 1 322 ? -0.512 4.456 0.555 1.00 97.38 322 VAL A C 1
ATOM 2446 O O . VAL A 1 322 ? 0.300 4.106 -0.303 1.00 97.38 322 VAL A O 1
ATOM 2449 N N . PHE A 1 323 ? -1.813 4.606 0.291 1.00 97.75 323 PHE A N 1
ATOM 2450 C CA . PHE A 1 323 ? -2.400 4.396 -1.032 1.00 97.75 323 PHE A CA 1
ATOM 2451 C C . PHE A 1 323 ? -1.774 5.318 -2.090 1.00 97.75 323 PHE A C 1
ATOM 2453 O O . PHE A 1 323 ? -1.284 4.842 -3.115 1.00 97.75 323 PHE A O 1
ATOM 2460 N N . VAL A 1 324 ? -1.716 6.627 -1.830 1.00 98.19 324 VAL A N 1
ATOM 2461 C CA . VAL A 1 324 ? -1.132 7.622 -2.747 1.00 98.19 324 VAL A CA 1
ATOM 2462 C C . VAL A 1 324 ? 0.354 7.349 -2.994 1.00 98.19 324 VAL A C 1
ATOM 2464 O O . VAL A 1 324 ? 0.799 7.377 -4.142 1.00 98.19 324 VAL A O 1
ATOM 2467 N N . LEU A 1 325 ? 1.123 7.018 -1.951 1.00 98.19 325 LEU A N 1
ATOM 2468 C CA . LEU A 1 325 ? 2.538 6.652 -2.083 1.00 98.19 325 LEU A CA 1
ATOM 2469 C C . LEU A 1 325 ? 2.724 5.406 -2.960 1.00 98.19 325 LEU A C 1
ATOM 2471 O O . LEU A 1 325 ? 3.600 5.395 -3.826 1.00 98.19 325 LEU A O 1
ATOM 2475 N N . ALA A 1 326 ? 1.883 4.381 -2.792 1.00 98.06 326 ALA A N 1
ATOM 2476 C CA . ALA A 1 326 ?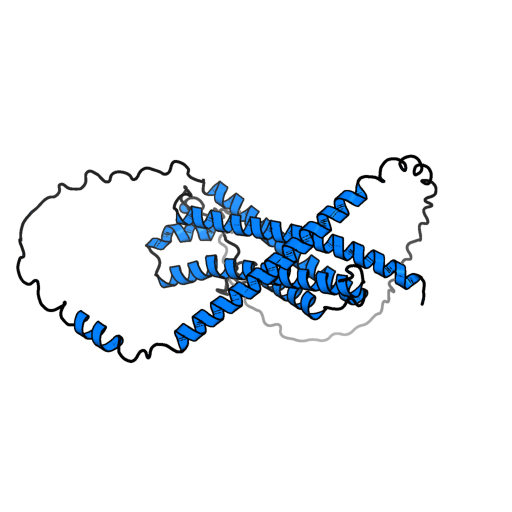 1.918 3.184 -3.628 1.00 98.06 326 ALA A CA 1
ATOM 2477 C C . ALA A 1 326 ? 1.578 3.498 -5.098 1.00 98.06 326 ALA A C 1
ATOM 2479 O O . ALA A 1 326 ? 2.262 3.015 -6.004 1.00 98.06 326 ALA A O 1
ATOM 2480 N N . VAL A 1 327 ? 0.579 4.353 -5.353 1.00 98.25 327 VAL A N 1
ATOM 2481 C CA . VAL A 1 327 ? 0.226 4.804 -6.712 1.00 98.25 327 VAL A CA 1
ATOM 2482 C C . VAL A 1 327 ? 1.378 5.589 -7.347 1.00 98.25 327 VAL A C 1
ATOM 2484 O O . VAL A 1 327 ? 1.765 5.302 -8.480 1.00 98.25 327 VAL A O 1
ATOM 2487 N N . PHE A 1 328 ? 1.992 6.535 -6.632 1.00 98.19 328 PHE A N 1
ATOM 2488 C CA . PHE A 1 328 ? 3.146 7.280 -7.146 1.00 98.19 328 PHE A CA 1
ATOM 2489 C C . PHE A 1 328 ? 4.364 6.393 -7.391 1.00 98.19 328 PHE A C 1
ATOM 2491 O O . PHE A 1 328 ? 5.066 6.588 -8.390 1.00 98.19 328 PHE A O 1
ATOM 2498 N N . ALA A 1 329 ? 4.611 5.398 -6.537 1.00 97.94 329 ALA A N 1
ATOM 2499 C CA . ALA A 1 329 ? 5.637 4.394 -6.790 1.00 97.94 329 ALA A CA 1
ATOM 2500 C C . ALA A 1 329 ? 5.365 3.663 -8.115 1.00 97.94 329 ALA A C 1
ATOM 2502 O O . ALA A 1 329 ? 6.250 3.572 -8.968 1.00 97.94 329 ALA A O 1
ATOM 2503 N N . GLN A 1 330 ? 4.123 3.229 -8.332 1.00 97.81 330 GLN A N 1
ATOM 2504 C CA . GLN A 1 330 ? 3.711 2.508 -9.533 1.00 97.81 330 GLN A CA 1
ATOM 2505 C C . GLN A 1 330 ? 3.796 3.368 -10.808 1.00 97.81 330 GLN A C 1
ATOM 2507 O O . GLN A 1 330 ? 4.347 2.914 -11.812 1.00 97.81 330 GLN A O 1
ATOM 2512 N N . ILE A 1 331 ? 3.338 4.625 -10.780 1.00 97.75 331 ILE A N 1
ATOM 2513 C CA . ILE A 1 331 ? 3.429 5.560 -11.920 1.00 97.75 331 ILE A CA 1
ATOM 2514 C C . ILE A 1 331 ? 4.891 5.793 -12.320 1.00 97.75 331 ILE A C 1
ATOM 2516 O O . ILE A 1 331 ? 5.243 5.729 -13.505 1.00 97.75 331 ILE A O 1
ATOM 2520 N N . ASN A 1 332 ? 5.768 6.031 -11.341 1.00 97.19 332 ASN A N 1
ATOM 2521 C CA . ASN A 1 332 ? 7.192 6.238 -11.600 1.00 97.19 332 ASN A CA 1
ATOM 2522 C C . ASN A 1 332 ? 7.858 4.976 -12.161 1.00 97.19 332 ASN A C 1
ATOM 2524 O O . ASN A 1 332 ? 8.658 5.065 -13.096 1.00 97.19 332 ASN A O 1
ATOM 2528 N N . ALA A 1 333 ? 7.479 3.799 -11.663 1.00 95.94 333 ALA A N 1
ATOM 2529 C CA . ALA A 1 333 ? 7.993 2.527 -12.149 1.00 95.94 333 ALA A CA 1
ATOM 2530 C C . ALA A 1 333 ? 7.513 2.206 -13.583 1.00 95.94 333 ALA A C 1
ATOM 2532 O O . ALA A 1 333 ? 8.288 1.721 -14.411 1.00 95.94 333 ALA A O 1
ATOM 2533 N N . CYS A 1 334 ? 6.270 2.549 -13.931 1.00 96.25 334 CYS A N 1
ATOM 2534 C CA . CYS A 1 334 ? 5.761 2.474 -15.305 1.00 96.25 334 CYS A CA 1
ATOM 2535 C C . CYS A 1 334 ? 6.477 3.459 -16.240 1.00 96.25 334 CYS A C 1
ATOM 2537 O O . CYS A 1 334 ? 6.839 3.106 -17.364 1.00 96.25 334 CYS A O 1
ATOM 2539 N N . THR A 1 335 ? 6.735 4.681 -15.772 1.00 96.00 335 THR A N 1
ATOM 2540 C CA . THR A 1 335 ? 7.476 5.700 -16.533 1.00 96.00 335 THR A CA 1
ATOM 2541 C C . THR A 1 335 ? 8.904 5.246 -16.822 1.00 96.00 335 THR A C 1
ATOM 2543 O O . THR A 1 335 ? 9.384 5.396 -17.946 1.00 96.00 335 THR A O 1
ATOM 2546 N N . TRP A 1 336 ? 9.569 4.632 -15.840 1.00 95.81 336 TRP A N 1
ATOM 2547 C CA . TRP A 1 336 ? 10.878 4.010 -16.031 1.00 95.81 336 TRP A CA 1
ATOM 2548 C C . TRP A 1 336 ? 10.836 2.931 -17.122 1.00 95.81 336 TRP A C 1
ATOM 2550 O O . TRP A 1 336 ? 11.633 2.997 -18.055 1.00 95.81 336 TRP A O 1
ATOM 2560 N N . LYS A 1 337 ? 9.857 2.012 -17.097 1.00 94.56 337 LYS A N 1
ATOM 2561 C CA . LYS A 1 337 ? 9.703 0.980 -18.143 1.00 94.56 337 LYS A CA 1
ATOM 2562 C C . LYS A 1 337 ? 9.588 1.597 -19.539 1.00 94.56 337 LYS A C 1
ATOM 2564 O O . LYS A 1 337 ? 10.263 1.144 -20.462 1.00 94.56 337 LYS A O 1
ATOM 2569 N N . LYS A 1 338 ? 8.770 2.646 -19.695 1.00 94.06 338 LYS A N 1
ATOM 2570 C CA . LYS A 1 338 ? 8.629 3.369 -20.972 1.00 94.06 338 LYS A CA 1
ATOM 2571 C C . LYS A 1 338 ? 9.976 3.935 -21.441 1.00 94.06 338 LYS A C 1
ATOM 2573 O O . LYS A 1 338 ? 10.324 3.788 -22.608 1.00 94.06 338 LYS A O 1
ATOM 2578 N N . GLN A 1 339 ? 10.761 4.539 -20.546 1.00 93.50 339 GLN A N 1
ATOM 2579 C CA . GLN A 1 339 ? 12.086 5.079 -20.884 1.00 93.50 339 GLN A CA 1
ATOM 2580 C C . GLN A 1 339 ? 13.094 3.987 -21.264 1.00 93.50 339 GLN A C 1
ATOM 2582 O O . GLN A 1 339 ? 13.860 4.164 -22.211 1.00 93.50 339 GLN A O 1
ATOM 2587 N N . VAL A 1 340 ? 13.081 2.860 -20.551 1.00 92.56 340 VAL A N 1
ATOM 2588 C CA . VAL A 1 340 ? 13.933 1.701 -20.839 1.00 92.56 340 VAL A CA 1
ATOM 2589 C C . VAL A 1 340 ? 13.588 1.105 -22.203 1.00 92.56 340 VAL A C 1
ATOM 2591 O O . VAL A 1 340 ? 14.479 0.923 -23.027 1.00 92.56 340 VAL A O 1
ATOM 2594 N N . SER A 1 341 ? 12.302 0.900 -22.493 1.00 91.12 341 SER A N 1
ATOM 2595 C CA . SER A 1 341 ? 11.840 0.369 -23.781 1.00 91.12 341 SER A CA 1
ATOM 2596 C C . SER A 1 341 ? 12.207 1.277 -24.964 1.00 91.12 341 SER A C 1
ATOM 2598 O O . SER A 1 341 ? 12.769 0.791 -25.947 1.00 91.12 341 SER A O 1
ATOM 2600 N N . LYS A 1 342 ? 12.027 2.603 -24.825 1.00 91.62 342 LYS A N 1
ATOM 2601 C CA . LYS A 1 342 ? 12.460 3.594 -25.830 1.00 91.62 342 LYS A CA 1
ATOM 2602 C C . LYS A 1 342 ? 13.961 3.513 -26.119 1.00 91.62 342 LYS A C 1
ATOM 2604 O O . LYS A 1 342 ? 14.375 3.570 -27.270 1.00 91.62 342 LYS A O 1
ATOM 2609 N N . ARG A 1 343 ? 14.797 3.351 -25.087 1.00 88.50 343 ARG A N 1
ATOM 2610 C CA . ARG A 1 343 ? 16.259 3.252 -25.259 1.00 88.50 343 ARG A CA 1
ATOM 2611 C C . ARG A 1 343 ? 16.718 1.944 -25.893 1.00 88.50 343 ARG A C 1
ATOM 2613 O O . ARG A 1 343 ? 17.800 1.911 -26.469 1.00 88.50 343 ARG A O 1
ATOM 2620 N N . MET A 1 344 ? 15.930 0.884 -25.771 1.00 85.81 344 MET A N 1
ATOM 2621 C CA . MET A 1 344 ? 16.244 -0.414 -26.368 1.00 85.81 344 MET A CA 1
ATOM 2622 C C . MET A 1 344 ? 15.758 -0.535 -27.815 1.00 85.81 344 MET A C 1
ATOM 2624 O O . MET A 1 344 ? 16.021 -1.553 -28.443 1.00 85.81 344 MET A O 1
ATOM 2628 N N . GLY A 1 345 ? 15.079 0.485 -28.354 1.00 87.12 345 GLY A N 1
ATOM 2629 C CA . GLY A 1 345 ? 14.563 0.469 -29.725 1.00 87.12 345 GLY A CA 1
ATOM 2630 C C . GLY A 1 345 ? 13.421 -0.527 -29.948 1.00 87.12 345 GLY A C 1
ATOM 2631 O O . GLY A 1 345 ? 13.079 -0.797 -31.091 1.00 87.12 345 GLY A O 1
ATOM 2632 N N . LEU A 1 346 ? 12.834 -1.073 -28.873 1.00 82.19 346 LEU A N 1
ATOM 2633 C CA . LEU A 1 346 ? 11.700 -2.005 -28.951 1.00 82.19 346 LEU A CA 1
ATOM 2634 C C . LEU A 1 346 ? 10.391 -1.306 -29.327 1.00 82.19 346 LEU A C 1
ATOM 2636 O O . LEU A 1 346 ? 9.483 -1.939 -29.845 1.00 82.19 346 LEU A O 1
ATOM 2640 N N . ILE A 1 347 ? 10.298 -0.007 -29.054 1.00 78.69 347 ILE A N 1
ATOM 2641 C CA . ILE A 1 347 ? 9.207 0.848 -29.508 1.00 78.69 347 ILE A CA 1
ATOM 2642 C C . ILE A 1 347 ? 9.863 1.850 -30.455 1.00 78.69 347 ILE A C 1
ATOM 2644 O O . ILE A 1 347 ? 10.460 2.827 -29.994 1.00 78.69 347 ILE A O 1
ATOM 2648 N N . SER A 1 348 ? 9.839 1.559 -31.760 1.00 60.12 348 SER A N 1
ATOM 2649 C CA . SER A 1 348 ? 9.980 2.626 -32.756 1.00 60.12 348 SER A CA 1
ATOM 2650 C C . SER A 1 348 ? 8.710 3.450 -32.656 1.00 60.12 348 SER A C 1
ATOM 2652 O O . SER A 1 348 ? 7.624 2.898 -32.813 1.00 60.12 348 SER A O 1
ATOM 2654 N N . GLY A 1 349 ? 8.870 4.708 -32.246 1.00 56.66 349 GLY A N 1
ATOM 2655 C CA . GLY A 1 349 ? 7.768 5.661 -32.201 1.00 56.66 349 GLY A CA 1
ATOM 2656 C C . GLY A 1 349 ? 7.243 5.991 -33.584 1.00 56.66 349 GLY A C 1
ATOM 2657 O O . GLY A 1 349 ? 8.000 5.785 -34.563 1.00 56.66 349 GLY A O 1
#

Sequence (349 aa):
MSANNVDNKVDAIETVNILNGARNFFFVVAIVGLLCTLGIMVLSFMGRISGSAGDYTFNCSSSKTSCGGGNCALPEEKTPNQPQDDKNASEQTQETKPEKKAEKKQDIASEEENAQKEKADSKTSSDESEKQAQDLSDEIDKAAEEIDSQAAEAVEQLDKLETGQTTDSIEEKAVEKAAKTSEMELEANLPDELSSEEQMKGEEEAPQPAWQLSFEKAEVILNLSNGVVFFSLLFFAMTCMMSTCVSVSANLGGMSKITSAVLFAGAAVVFFFPWQIPFSELYIAGAMYLPKDIAVFEKIASLSWIDVIIGSLRYAGLWLLVFVLAVFAQINACTWKKQVSKRMGLISG